Protein AF-A0A1Y4JCT3-F1 (afdb_monomer)

pLDDT: mean 71.73, std 20.77, range [25.14, 94.56]

Structure (mmCIF, N/CA/C/O backbone):
data_AF-A0A1Y4JCT3-F1
#
_entry.id   AF-A0A1Y4JCT3-F1
#
loop_
_atom_site.group_PDB
_atom_site.id
_atom_site.type_symbol
_atom_site.label_atom_id
_atom_site.label_alt_id
_atom_site.label_comp_id
_atom_site.label_asym_id
_atom_site.label_entity_id
_atom_site.label_seq_id
_atom_site.pdbx_PDB_ins_code
_atom_site.Cartn_x
_atom_site.Cartn_y
_atom_site.Cartn_z
_atom_site.occupancy
_atom_site.B_iso_or_equiv
_atom_site.auth_seq_id
_atom_site.auth_comp_id
_atom_site.auth_asym_id
_atom_site.auth_atom_id
_atom_site.pdbx_PDB_model_num
ATOM 1 N N . MET A 1 1 ? -64.456 -45.423 0.668 1.00 35.62 1 MET A N 1
ATOM 2 C CA . MET A 1 1 ? -63.827 -46.713 0.326 1.00 35.62 1 MET A CA 1
ATOM 3 C C . MET A 1 1 ? -62.334 -46.430 0.307 1.00 35.62 1 MET A C 1
ATOM 5 O O . MET A 1 1 ? -61.797 -46.105 -0.737 1.00 35.62 1 MET A O 1
ATOM 9 N N . ASP A 1 2 ? -61.750 -46.089 1.454 1.00 29.75 2 ASP A N 1
ATOM 10 C CA . ASP A 1 2 ? -61.385 -46.993 2.561 1.00 29.75 2 ASP A CA 1
ATOM 11 C C . ASP A 1 2 ? -60.555 -48.173 2.073 1.00 29.75 2 ASP A C 1
ATOM 13 O O . ASP A 1 2 ? -61.110 -49.142 1.568 1.00 29.75 2 ASP A O 1
ATOM 17 N N . GLU A 1 3 ? -59.246 -48.083 2.295 1.00 33.09 3 GLU A N 1
ATOM 18 C CA . GLU A 1 3 ? -58.477 -49.221 2.778 1.00 33.09 3 GLU 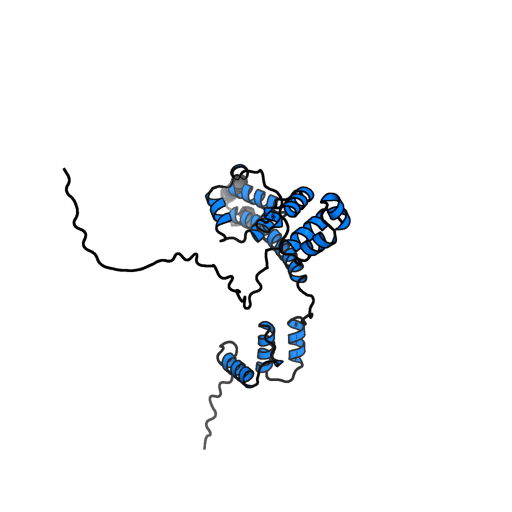A CA 1
ATOM 19 C C . GLU A 1 3 ? -57.410 -48.723 3.760 1.00 33.09 3 GLU A C 1
ATOM 21 O O . GLU A 1 3 ? -56.414 -48.077 3.436 1.00 33.09 3 GLU A O 1
ATOM 26 N N . THR A 1 4 ? -57.752 -48.970 5.012 1.00 32.25 4 THR A N 1
ATOM 27 C CA . THR A 1 4 ? -56.996 -48.879 6.247 1.00 32.25 4 THR A CA 1
ATOM 28 C C . THR A 1 4 ? -55.817 -49.855 6.295 1.00 32.25 4 THR A C 1
ATOM 30 O O . THR A 1 4 ? -55.975 -51.035 6.012 1.00 32.25 4 THR A O 1
ATOM 33 N N . ASP A 1 5 ? -54.696 -49.341 6.807 1.00 31.55 5 ASP A N 1
ATOM 34 C CA . ASP A 1 5 ? -54.013 -49.861 8.001 1.00 31.55 5 ASP A CA 1
ATOM 35 C C . ASP A 1 5 ? -53.315 -51.237 7.922 1.00 31.55 5 ASP A C 1
ATOM 37 O O . ASP A 1 5 ? -53.939 -52.291 7.952 1.00 31.55 5 ASP A O 1
ATOM 41 N N . MET A 1 6 ? -51.977 -51.216 7.965 1.00 30.06 6 MET A N 1
ATOM 42 C CA . MET A 1 6 ? -51.163 -52.278 8.571 1.00 30.06 6 MET A CA 1
ATOM 43 C C . MET A 1 6 ? -49.903 -51.656 9.184 1.00 30.06 6 MET A C 1
ATOM 45 O O . MET A 1 6 ? -48.831 -51.550 8.592 1.00 30.06 6 MET A O 1
ATOM 49 N N . CYS A 1 7 ? -50.086 -51.212 10.422 1.00 26.56 7 CYS A N 1
ATOM 50 C CA . CYS A 1 7 ? -49.058 -50.894 11.394 1.00 26.56 7 CYS A CA 1
ATOM 51 C C . CYS A 1 7 ? -48.331 -52.170 11.868 1.00 26.56 7 CYS A C 1
ATOM 53 O O . CYS A 1 7 ? -48.958 -53.085 12.403 1.00 26.56 7 CYS A O 1
ATOM 55 N N . SER A 1 8 ? -46.995 -52.201 11.803 1.00 30.86 8 SER A N 1
ATOM 56 C CA . SER A 1 8 ? -46.181 -53.140 12.590 1.00 30.86 8 SER A CA 1
ATOM 57 C C . SER A 1 8 ? -44.970 -52.448 13.226 1.00 30.86 8 SER A C 1
ATOM 59 O O . SER A 1 8 ? -43.883 -52.365 12.664 1.00 30.86 8 SER A O 1
ATOM 61 N N . LYS A 1 9 ? -45.234 -51.943 14.438 1.00 29.22 9 LYS A N 1
ATOM 62 C CA . LYS A 1 9 ? -44.371 -51.709 15.615 1.00 29.22 9 LYS A CA 1
ATOM 63 C C . LYS A 1 9 ? -42.931 -52.254 15.537 1.00 29.22 9 LYS A C 1
ATOM 65 O O . LYS A 1 9 ? -42.771 -53.451 15.331 1.00 29.22 9 LYS A O 1
ATOM 70 N N . HIS A 1 10 ? -41.947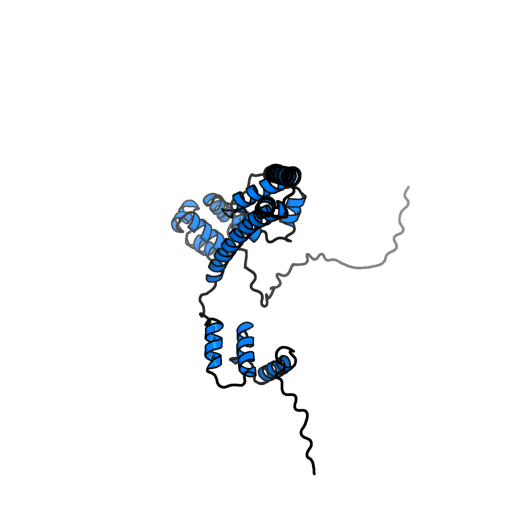 -51.456 15.984 1.00 28.31 10 HIS A N 1
ATOM 71 C CA . HIS A 1 10 ? -41.160 -51.732 17.210 1.00 28.31 10 HIS A CA 1
ATOM 72 C C . HIS A 1 10 ? -40.310 -50.527 17.702 1.00 28.31 10 HIS A C 1
ATOM 74 O O . HIS A 1 10 ? -39.318 -50.157 17.095 1.00 28.31 10 HIS A O 1
ATOM 80 N N . ARG A 1 11 ? -40.730 -49.996 18.865 1.00 26.70 11 ARG A N 1
ATOM 81 C CA . ARG A 1 11 ? -39.988 -49.491 20.052 1.00 26.70 11 ARG A CA 1
ATOM 82 C C . ARG A 1 11 ? -38.830 -48.474 19.942 1.00 26.70 11 ARG A C 1
ATOM 84 O O . ARG A 1 11 ? -37.729 -48.831 19.559 1.00 26.70 11 ARG A O 1
ATOM 91 N N . GLY A 1 12 ? -39.059 -47.335 20.620 1.00 25.14 12 GLY A N 1
ATOM 92 C CA . GLY A 1 12 ? -38.111 -46.609 21.492 1.00 25.14 12 GLY A CA 1
ATOM 93 C C . GLY A 1 12 ? -37.060 -45.777 20.757 1.00 25.14 12 GLY A C 1
ATOM 94 O O . GLY A 1 12 ? -36.221 -46.324 20.068 1.00 25.14 12 GLY A O 1
ATOM 95 N N . ILE A 1 13 ? -37.033 -44.453 20.902 1.00 28.84 13 ILE A N 1
ATOM 96 C CA . ILE A 1 13 ? -36.331 -43.768 22.001 1.00 28.84 13 ILE A CA 1
ATOM 97 C C . ILE A 1 13 ? -36.884 -42.337 22.143 1.00 28.84 13 ILE A C 1
ATOM 99 O O . ILE A 1 13 ? -37.274 -41.693 21.173 1.00 28.84 13 ILE A O 1
ATOM 103 N N . ARG A 1 14 ? -36.948 -41.876 23.394 1.00 26.70 14 ARG A N 1
ATOM 104 C CA . ARG A 1 14 ? -37.421 -40.561 23.838 1.00 26.70 14 ARG A CA 1
ATOM 105 C C . ARG A 1 14 ? -36.398 -39.460 23.522 1.00 26.70 14 ARG A C 1
ATOM 107 O O . ARG A 1 14 ? -35.209 -39.705 23.654 1.00 26.70 14 ARG A O 1
ATOM 114 N N . SER A 1 15 ? -36.921 -38.270 23.211 1.00 25.58 15 SER A N 1
ATOM 115 C CA . SER A 1 15 ? -36.460 -36.921 23.604 1.00 25.58 15 SER A CA 1
ATOM 116 C C . SER A 1 15 ? -34.954 -36.644 23.737 1.00 25.58 15 SER A C 1
ATOM 118 O O . SER A 1 15 ? -34.311 -37.216 24.611 1.00 25.58 15 SER A O 1
ATOM 120 N N . PHE A 1 16 ? -34.459 -35.634 23.020 1.00 26.70 16 PHE A N 1
ATOM 121 C CA . PHE A 1 16 ? -33.929 -34.368 23.566 1.00 26.70 16 PHE A CA 1
ATOM 122 C C . PHE A 1 16 ? -33.115 -33.672 22.470 1.00 26.70 16 PHE A C 1
ATOM 124 O O . PHE A 1 16 ? -32.139 -34.235 21.980 1.00 26.70 16 PHE A O 1
ATOM 131 N N . ASP A 1 17 ? -33.494 -32.441 22.128 1.00 38.69 17 ASP A N 1
ATOM 132 C CA . ASP A 1 17 ? -32.577 -31.475 21.525 1.00 38.69 17 ASP A CA 1
ATOM 133 C C . ASP A 1 17 ? -31.399 -31.229 22.475 1.00 38.69 17 ASP A C 1
ATOM 135 O O . ASP A 1 17 ? -31.603 -31.065 23.685 1.00 38.69 17 ASP A O 1
ATOM 139 N N . PRO A 1 18 ? -30.179 -31.098 21.934 1.00 31.64 18 PRO A N 1
ATOM 140 C CA . PRO A 1 18 ? -29.259 -30.152 22.527 1.00 31.64 18 PRO A CA 1
ATOM 141 C C . PRO A 1 18 ? -28.586 -29.298 21.455 1.00 31.64 18 PRO A C 1
ATOM 143 O O . PRO A 1 18 ? -27.725 -29.742 20.693 1.00 31.64 18 PRO A O 1
ATOM 146 N N . ILE A 1 19 ? -28.926 -28.013 21.512 1.00 28.30 19 ILE A N 1
ATOM 147 C CA . ILE A 1 19 ? -28.008 -26.902 21.274 1.00 28.30 19 ILE A CA 1
ATOM 148 C C . ILE A 1 19 ? -26.668 -27.271 21.929 1.00 28.30 19 ILE A C 1
ATOM 150 O O . ILE A 1 19 ? -26.547 -27.279 23.156 1.00 28.30 19 ILE A O 1
ATOM 154 N N . ARG A 1 20 ? -25.656 -27.620 21.127 1.00 28.09 20 ARG A N 1
ATOM 155 C CA . ARG A 1 20 ? -24.287 -27.733 21.632 1.00 28.09 20 ARG A CA 1
ATOM 156 C C . ARG A 1 20 ? -23.774 -26.325 21.893 1.00 28.09 20 ARG A C 1
ATOM 158 O O . ARG A 1 20 ? -23.431 -25.589 20.974 1.00 28.09 20 ARG A O 1
ATOM 165 N N . GLN A 1 21 ? -23.755 -25.994 23.178 1.00 26.67 21 GLN A N 1
ATOM 166 C CA . GLN A 1 21 ? -22.930 -24.962 23.782 1.00 26.67 21 GLN A CA 1
ATOM 167 C C . GLN A 1 21 ? -21.521 -25.024 23.175 1.00 26.67 21 GLN A C 1
ATOM 169 O O . GLN A 1 21 ? -20.829 -26.034 23.302 1.00 26.67 21 GLN A O 1
ATOM 174 N N . VAL A 1 22 ? -21.106 -23.961 22.488 1.00 28.28 22 VAL A N 1
ATOM 175 C CA . VAL A 1 22 ? -19.701 -23.763 22.136 1.00 28.28 22 VAL A CA 1
ATOM 176 C C . VAL A 1 22 ? -19.031 -23.227 23.397 1.00 28.28 22 VAL A C 1
ATOM 178 O O . VAL A 1 22 ? -19.170 -22.059 23.751 1.00 28.28 22 VAL A O 1
ATOM 181 N N . GLU A 1 23 ? -18.380 -24.126 24.129 1.00 26.58 23 GLU A N 1
ATOM 182 C CA . GLU A 1 23 ? -17.480 -23.797 25.230 1.00 26.58 23 GLU A CA 1
ATOM 183 C C . GLU A 1 23 ? -16.379 -22.853 24.725 1.00 26.58 23 GLU A C 1
ATOM 185 O O . GLU A 1 23 ? -15.624 -23.191 23.810 1.00 26.58 23 GLU A O 1
ATOM 190 N N . TYR A 1 24 ? -16.253 -21.679 25.349 1.00 29.80 24 TYR A N 1
ATOM 191 C CA . TYR A 1 24 ? -15.082 -20.811 25.216 1.00 29.80 24 TYR A CA 1
ATOM 192 C C . TYR A 1 24 ? -13.869 -21.497 25.865 1.00 29.80 24 TYR A C 1
ATOM 194 O O . TYR A 1 24 ? -13.510 -21.256 27.019 1.00 29.80 24 TYR A O 1
ATOM 202 N N . GLY A 1 25 ? -13.245 -22.400 25.111 1.00 26.45 25 GLY A N 1
ATOM 203 C CA . GLY A 1 25 ? -11.990 -23.045 25.461 1.00 26.45 25 GLY A CA 1
ATOM 204 C C . GLY A 1 25 ? -10.825 -22.067 25.334 1.00 26.45 25 GLY A C 1
ATOM 205 O O . GLY A 1 25 ? -10.498 -21.607 24.244 1.00 26.45 25 GLY A O 1
ATOM 206 N N . LYS A 1 26 ? -10.180 -21.768 26.466 1.00 29.92 26 LYS A N 1
ATOM 207 C CA . LYS A 1 26 ? -8.909 -21.035 26.557 1.00 29.92 26 LYS A CA 1
ATOM 208 C C . LYS A 1 26 ? -7.869 -21.636 25.605 1.00 29.92 26 LYS A C 1
ATOM 210 O O . LYS A 1 26 ? -7.326 -22.705 25.883 1.00 29.92 26 LYS A O 1
ATOM 215 N N . ILE A 1 27 ? -7.529 -20.917 24.539 1.00 31.86 27 ILE A N 1
ATOM 216 C CA . ILE A 1 27 ? -6.358 -21.228 23.717 1.00 31.86 27 ILE A CA 1
ATOM 217 C C . ILE A 1 27 ? -5.132 -20.731 24.489 1.00 31.86 27 ILE A C 1
ATOM 219 O O . ILE A 1 27 ? -4.908 -19.530 24.629 1.00 31.86 27 ILE A O 1
ATOM 223 N N . LYS A 1 28 ? -4.353 -21.657 25.055 1.00 29.94 28 LYS A N 1
ATOM 224 C CA . LYS A 1 28 ? -3.017 -21.348 25.576 1.00 29.94 28 LYS A CA 1
ATOM 225 C C . LYS A 1 28 ? -2.081 -21.187 24.378 1.00 29.94 28 LYS A C 1
ATOM 227 O O . LYS A 1 28 ? -1.648 -22.186 23.812 1.00 29.94 28 LYS A O 1
ATOM 232 N N . ASN A 1 29 ? -1.786 -19.946 23.999 1.00 32.00 29 ASN A N 1
ATOM 233 C CA . ASN A 1 29 ? -0.733 -19.651 23.031 1.00 32.00 29 ASN A CA 1
ATOM 234 C C . ASN A 1 29 ? 0.633 -19.855 23.695 1.00 32.00 29 ASN A C 1
ATOM 236 O O . ASN A 1 29 ? 1.045 -19.079 24.554 1.00 32.00 29 ASN A O 1
ATOM 240 N N . ASN A 1 30 ? 1.322 -20.920 23.293 1.00 30.27 30 ASN A N 1
ATOM 241 C CA . ASN A 1 30 ? 2.741 -21.111 23.554 1.00 30.27 30 ASN A CA 1
ATOM 242 C C . ASN A 1 30 ? 3.540 -20.478 22.406 1.00 30.27 30 ASN A C 1
ATOM 244 O O . ASN A 1 30 ? 3.452 -20.947 21.277 1.00 30.27 30 ASN A O 1
ATOM 248 N N . GLY A 1 31 ? 4.353 -19.471 22.733 1.00 35.38 31 GLY A N 1
ATOM 249 C CA . GLY A 1 31 ? 5.652 -19.225 22.094 1.00 35.38 31 GLY A CA 1
ATOM 250 C C . GLY A 1 31 ? 5.659 -18.979 20.586 1.00 35.38 31 GLY A C 1
ATOM 251 O O . GLY A 1 31 ? 6.267 -19.739 19.840 1.00 35.38 31 GLY A O 1
ATOM 252 N N . GLY A 1 32 ? 5.044 -17.881 20.169 1.00 28.50 32 GLY A N 1
ATOM 253 C CA . GLY A 1 32 ? 5.245 -17.230 18.880 1.00 28.50 32 GLY A CA 1
ATOM 254 C C . GLY A 1 32 ? 4.562 -15.879 18.991 1.00 28.50 32 GLY A C 1
ATOM 255 O O . GLY A 1 32 ? 3.351 -15.844 19.199 1.00 28.50 32 GLY A O 1
ATOM 256 N N . GLU A 1 33 ? 5.327 -14.790 18.994 1.00 37.66 33 GLU A N 1
ATOM 257 C CA . GLU A 1 33 ? 4.809 -13.430 19.172 1.00 37.66 33 GLU A CA 1
ATOM 258 C C . GLU A 1 33 ? 3.942 -13.059 17.967 1.00 37.66 33 GLU A C 1
ATOM 260 O O . GLU A 1 33 ? 4.387 -12.488 16.974 1.00 37.66 33 GLU A O 1
ATOM 265 N N . ALA A 1 34 ? 2.676 -13.465 18.041 1.00 32.75 34 ALA A N 1
ATOM 266 C CA . ALA A 1 34 ? 1.625 -12.988 17.176 1.00 32.75 34 ALA A CA 1
ATOM 267 C C . ALA A 1 34 ? 1.529 -11.480 17.394 1.00 32.75 34 ALA A C 1
ATOM 269 O O . ALA A 1 34 ? 1.234 -11.030 18.502 1.00 32.75 34 ALA A O 1
ATOM 270 N N . MET A 1 35 ? 1.790 -10.713 16.338 1.00 41.84 35 MET A N 1
ATOM 271 C CA . MET A 1 35 ? 1.413 -9.309 16.243 1.00 41.84 35 MET A CA 1
ATOM 272 C C . MET A 1 35 ? -0.083 -9.231 16.583 1.00 41.84 35 MET A C 1
ATOM 274 O O . MET A 1 35 ? -0.930 -9.602 15.767 1.00 41.84 35 MET A O 1
ATOM 278 N N . GLN A 1 36 ? -0.410 -8.871 17.827 1.00 43.25 36 GLN A N 1
ATOM 279 C CA . GLN A 1 36 ? -1.789 -8.758 18.294 1.00 43.25 36 GLN A CA 1
ATOM 280 C C . GLN A 1 36 ? -2.417 -7.607 17.510 1.00 43.25 36 GLN A C 1
ATOM 282 O O . GLN A 1 36 ? -2.146 -6.438 17.752 1.00 43.25 36 GLN A O 1
ATOM 287 N N . THR A 1 37 ? -3.178 -7.956 16.480 1.00 52.22 37 THR A N 1
ATOM 288 C CA . THR A 1 37 ? -3.628 -7.047 15.417 1.00 52.22 37 THR A CA 1
ATOM 289 C C . THR A 1 37 ? -5.006 -6.458 15.689 1.00 52.22 37 THR A C 1
ATOM 291 O O . THR A 1 37 ? -5.594 -5.853 14.800 1.00 52.22 37 THR A O 1
ATOM 294 N N . LYS A 1 38 ? -5.541 -6.619 16.903 1.00 62.03 38 LYS A N 1
ATOM 295 C CA . LYS A 1 38 ? -6.905 -6.208 17.219 1.00 62.03 38 LYS A CA 1
ATOM 296 C C . LYS A 1 38 ? -6.946 -5.404 18.512 1.00 62.03 38 LYS A C 1
ATOM 298 O O . LYS A 1 38 ? -6.936 -5.986 19.592 1.00 62.03 38 LYS A O 1
ATOM 303 N N . LEU A 1 39 ? -6.998 -4.078 18.367 1.00 73.00 39 LEU A N 1
ATOM 304 C CA . LEU A 1 39 ? -7.231 -3.151 19.477 1.00 73.00 39 LEU A CA 1
ATOM 305 C C . LEU A 1 39 ? -8.548 -3.495 20.177 1.00 73.00 39 LEU A C 1
ATOM 307 O O . LEU A 1 39 ? -9.551 -3.777 19.502 1.00 73.00 39 LEU A O 1
ATOM 311 N N . THR A 1 40 ? -8.553 -3.441 21.507 1.00 83.50 40 THR A N 1
ATOM 312 C CA . THR A 1 40 ? -9.773 -3.597 22.302 1.00 83.50 40 THR A CA 1
ATOM 313 C C . THR A 1 40 ? -10.729 -2.425 22.068 1.00 83.50 40 THR A C 1
ATOM 315 O O . THR A 1 40 ? -10.365 -1.368 21.543 1.00 83.50 40 THR A O 1
ATOM 318 N N . THR A 1 41 ? -11.992 -2.595 22.458 1.00 84.12 41 THR A N 1
ATOM 319 C CA . THR A 1 41 ? -12.982 -1.514 22.392 1.00 84.12 41 THR A CA 1
ATOM 320 C C . THR A 1 41 ? -12.545 -0.301 23.222 1.00 84.12 41 THR A C 1
ATOM 322 O O . THR A 1 41 ? -12.697 0.829 22.756 1.00 84.12 41 THR A O 1
ATOM 325 N N . GLY A 1 42 ? -11.958 -0.507 24.407 1.00 86.31 42 GLY A N 1
ATOM 326 C CA . GLY A 1 42 ? -11.423 0.574 25.235 1.00 86.31 42 GLY A CA 1
ATOM 327 C C . GLY A 1 42 ? -10.243 1.314 24.602 1.00 86.31 42 GLY A C 1
ATOM 328 O O . GLY A 1 42 ? -10.220 2.550 24.603 1.00 86.31 42 GLY A O 1
ATOM 329 N N . GLU A 1 43 ? -9.312 0.585 23.984 1.00 86.44 43 GLU A N 1
ATOM 330 C CA . GLU A 1 43 ? -8.179 1.169 23.255 1.00 86.44 43 GLU A CA 1
ATOM 331 C C . GLU A 1 43 ? -8.662 2.037 22.084 1.00 86.44 43 GLU A C 1
ATOM 333 O O . GLU A 1 43 ? -8.278 3.202 21.976 1.00 86.44 43 GLU A O 1
ATOM 338 N N . ARG A 1 44 ? -9.615 1.542 21.283 1.00 87.00 44 ARG A N 1
ATOM 339 C CA . ARG A 1 44 ? -10.206 2.309 20.170 1.00 87.00 44 ARG A CA 1
ATOM 340 C C . ARG A 1 44 ? -10.904 3.583 20.626 1.00 87.00 44 ARG A C 1
ATOM 342 O O . ARG A 1 44 ? -10.791 4.612 19.964 1.00 87.00 44 ARG A O 1
ATOM 349 N N . LEU A 1 45 ? -11.639 3.529 21.737 1.00 88.88 45 LEU A N 1
ATOM 350 C CA . LEU A 1 45 ? -12.293 4.712 22.306 1.00 88.88 45 LEU A CA 1
ATOM 351 C C . LEU A 1 45 ? -11.266 5.746 22.779 1.00 88.88 45 LEU A C 1
ATOM 353 O O . LEU A 1 45 ? -11.456 6.943 22.562 1.00 88.88 45 LEU A O 1
ATOM 357 N N . THR A 1 46 ? -10.169 5.279 23.373 1.00 89.62 46 THR A N 1
ATOM 358 C CA . THR A 1 46 ? -9.062 6.136 23.807 1.00 89.62 46 THR A CA 1
ATOM 359 C C . THR A 1 46 ? -8.402 6.827 22.617 1.00 89.62 46 THR A C 1
ATOM 361 O O . THR A 1 46 ? -8.166 8.038 22.664 1.00 89.62 46 THR A O 1
ATOM 364 N N . ASP A 1 47 ? -8.146 6.085 21.542 1.00 88.81 47 ASP A N 1
ATOM 365 C CA . ASP A 1 47 ? -7.530 6.609 20.324 1.00 88.81 47 ASP A CA 1
ATOM 366 C C . ASP A 1 47 ? -8.430 7.626 19.625 1.00 88.81 47 ASP A C 1
ATOM 368 O O . ASP A 1 47 ? -7.973 8.725 19.317 1.00 88.81 47 ASP A O 1
ATOM 372 N N . LEU A 1 48 ? -9.724 7.325 19.465 1.00 89.44 48 LEU A N 1
ATOM 373 C CA . LEU A 1 48 ? -10.694 8.262 18.889 1.00 89.44 48 LEU A CA 1
ATOM 374 C C . LEU A 1 48 ? -10.790 9.551 19.709 1.00 89.44 48 LEU A C 1
ATOM 376 O O . LEU A 1 48 ? -10.795 10.651 19.158 1.00 89.44 48 LEU A O 1
ATOM 380 N N . ARG A 1 49 ? -10.809 9.451 21.042 1.00 93.25 49 ARG A N 1
ATOM 381 C CA . ARG A 1 49 ? -10.838 10.642 21.894 1.00 93.25 49 ARG A CA 1
ATOM 382 C C . ARG A 1 49 ? -9.589 11.510 21.702 1.00 93.25 49 ARG A C 1
ATOM 384 O O . ARG A 1 49 ? -9.701 12.738 21.671 1.00 93.25 49 ARG A O 1
ATOM 391 N N . ARG A 1 50 ? -8.411 10.890 21.585 1.00 90.56 50 ARG A N 1
ATOM 392 C CA . ARG A 1 50 ? -7.132 11.586 21.360 1.00 90.56 50 ARG A CA 1
ATOM 393 C C . ARG A 1 50 ? -7.052 12.204 19.967 1.00 90.56 50 ARG A C 1
ATOM 395 O O . ARG A 1 50 ? -6.656 13.357 19.860 1.00 90.56 50 ARG A O 1
ATOM 402 N N . GLU A 1 51 ? -7.483 11.486 18.936 1.00 88.94 51 GLU A N 1
ATOM 403 C CA . GLU A 1 51 ? -7.561 11.971 17.551 1.00 88.94 51 GLU A CA 1
ATOM 404 C C . GLU A 1 51 ? -8.439 13.226 17.439 1.00 88.94 51 GLU A C 1
ATOM 406 O O . GLU A 1 51 ? -8.082 14.187 16.761 1.00 88.94 51 GLU A O 1
ATOM 411 N N . HIS A 1 52 ? -9.548 13.260 18.182 1.00 87.31 52 HIS A N 1
ATOM 412 C CA . HIS A 1 52 ? -10.444 14.415 18.252 1.00 87.31 52 HIS A CA 1
ATOM 413 C C . HIS A 1 52 ? -10.011 15.493 19.268 1.00 87.31 52 HIS A C 1
ATOM 415 O O . HIS A 1 52 ? -10.696 16.506 19.401 1.00 87.31 52 HIS A O 1
ATOM 421 N N . ASN A 1 53 ? -8.884 15.316 19.970 1.00 90.81 53 ASN A N 1
ATOM 422 C CA . ASN A 1 53 ? -8.369 16.228 21.002 1.00 90.81 53 ASN A CA 1
ATOM 423 C C . ASN A 1 53 ? -9.375 16.552 22.127 1.00 90.81 53 ASN A C 1
ATOM 425 O O . ASN A 1 53 ? -9.409 17.674 22.635 1.00 90.81 53 ASN A O 1
ATOM 429 N N . LEU A 1 54 ? -10.194 15.575 22.532 1.00 91.81 54 LEU A N 1
ATOM 430 C CA . LEU A 1 54 ? -11.228 15.768 23.552 1.00 91.81 54 LEU A CA 1
ATOM 431 C C . LEU A 1 54 ? -10.792 15.263 24.937 1.00 91.81 54 LEU A C 1
ATOM 433 O O . LEU A 1 54 ? -10.130 14.229 25.092 1.00 91.81 54 LEU A O 1
ATOM 437 N N . THR A 1 55 ? -11.221 15.960 25.988 1.00 92.88 55 THR A N 1
ATOM 438 C CA . THR A 1 55 ? -11.141 15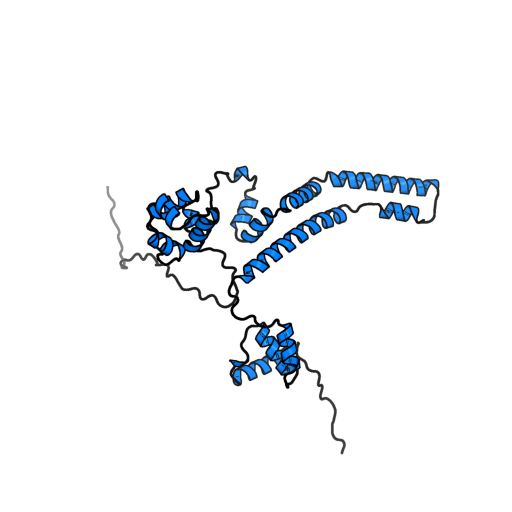.445 27.362 1.00 92.88 55 THR A CA 1
ATOM 439 C C . THR A 1 55 ? -12.336 14.546 27.673 1.00 92.88 55 THR A C 1
ATOM 441 O O . THR A 1 55 ? -13.396 14.644 27.053 1.00 92.88 55 THR A O 1
ATOM 444 N N . LEU A 1 56 ? -12.206 13.678 28.682 1.00 90.50 56 LEU A N 1
ATOM 445 C CA . LEU A 1 56 ? -13.340 12.879 29.161 1.00 90.50 56 LEU A CA 1
ATOM 446 C C . LEU A 1 56 ? -14.506 13.753 29.658 1.00 90.50 56 LEU A C 1
ATOM 448 O O . LEU A 1 56 ? -15.647 13.302 29.617 1.00 90.50 56 LEU A O 1
ATOM 452 N N . GLU A 1 57 ? -14.246 14.983 30.122 1.00 92.06 57 GLU A N 1
ATOM 453 C CA . GLU A 1 57 ? -15.313 15.927 30.484 1.00 92.06 57 GLU A CA 1
ATOM 454 C C . GLU A 1 57 ? -16.073 16.413 29.252 1.00 92.06 57 GLU A C 1
ATOM 456 O O . GLU A 1 57 ? -17.298 16.382 29.250 1.00 92.06 57 GLU A O 1
ATOM 461 N N . GLN A 1 58 ? -15.363 16.780 28.185 1.00 90.88 58 GLN A N 1
ATOM 462 C CA . GLN A 1 58 ? -15.983 17.246 26.944 1.00 90.88 58 GLN A CA 1
ATOM 463 C C . GLN A 1 58 ? -16.787 16.136 26.259 1.00 90.88 58 GLN A C 1
ATOM 465 O O . GLN A 1 58 ? -17.899 16.371 25.794 1.00 90.88 58 GLN A O 1
ATOM 470 N N . VAL A 1 59 ? -16.267 14.903 26.247 1.00 92.19 59 VAL A N 1
ATOM 471 C CA . VAL A 1 59 ? -17.020 13.740 25.748 1.00 92.19 59 VAL A CA 1
ATOM 472 C C . VAL A 1 59 ? -18.255 13.492 26.616 1.00 92.19 59 VAL A C 1
ATOM 474 O O . VAL A 1 59 ? -19.327 13.186 26.094 1.00 92.19 59 VAL A O 1
ATOM 477 N N . SER A 1 60 ? -18.135 13.651 27.938 1.00 92.62 60 SER A N 1
ATOM 478 C CA . SER A 1 60 ? -19.255 13.503 28.871 1.00 92.62 60 SER A CA 1
ATOM 479 C C . SER A 1 60 ? -20.354 14.534 28.613 1.00 92.62 60 SER A C 1
ATOM 481 O O . SER A 1 60 ? -21.525 14.165 28.566 1.00 92.62 60 SER A O 1
ATOM 483 N N . GLU A 1 61 ? -19.985 15.789 28.367 1.00 92.06 61 GLU A N 1
ATOM 484 C CA . GLU A 1 61 ? -20.915 16.874 28.047 1.00 92.06 61 GLU A CA 1
ATOM 485 C C . GLU A 1 61 ? -21.636 16.643 26.711 1.00 92.06 61 GLU A C 1
ATOM 487 O O . GLU A 1 61 ? -22.853 16.788 26.631 1.00 92.06 61 GLU A O 1
ATOM 492 N N . GLN A 1 62 ? -20.914 16.196 25.680 1.00 90.00 62 GLN A N 1
ATOM 493 C CA . GLN A 1 62 ? -21.480 15.993 24.341 1.00 90.00 62 GLN A CA 1
ATOM 494 C C . GLN A 1 62 ? -22.335 14.723 24.223 1.00 90.00 62 GLN A C 1
ATOM 496 O O . GLN A 1 62 ? -23.317 14.697 23.485 1.00 90.00 62 GLN A O 1
ATOM 501 N N . THR A 1 63 ? -21.994 13.658 24.953 1.00 89.88 63 THR A N 1
ATOM 502 C CA . THR A 1 63 ? -22.730 12.378 24.902 1.00 89.88 63 THR A CA 1
ATOM 503 C C . THR A 1 63 ? -23.766 12.238 26.025 1.00 89.88 63 THR A C 1
ATOM 505 O O . THR A 1 63 ? -24.676 11.402 25.963 1.00 89.88 63 THR A O 1
ATOM 508 N N . GLY A 1 64 ? -23.644 13.025 27.093 1.00 89.50 64 GLY A N 1
ATOM 509 C CA . GLY A 1 64 ? -24.397 12.834 28.333 1.00 89.50 64 GLY A CA 1
ATOM 510 C C . GLY A 1 64 ? -24.029 11.544 29.082 1.00 89.50 64 GLY A C 1
ATOM 511 O O . GLY A 1 64 ? -24.780 11.108 29.953 1.00 89.50 64 GLY A O 1
ATOM 512 N N . ILE A 1 65 ? -22.915 10.888 28.734 1.00 90.81 65 ILE A N 1
ATOM 513 C CA . ILE A 1 65 ? -22.394 9.718 29.453 1.00 90.81 65 ILE A CA 1
ATOM 514 C C . ILE A 1 65 ? -21.508 10.220 30.588 1.00 90.81 65 ILE A C 1
ATOM 516 O O . ILE A 1 65 ? -20.631 11.045 30.369 1.00 90.81 65 ILE A O 1
ATOM 520 N N . VAL A 1 66 ? -21.687 9.715 31.807 1.00 91.12 66 VAL A N 1
ATOM 521 C CA . VAL A 1 66 ? -20.905 10.172 32.968 1.00 91.12 66 VAL A CA 1
ATOM 522 C C . VAL A 1 66 ? -19.410 9.883 32.771 1.00 91.12 66 VAL A C 1
ATOM 524 O O . VAL A 1 66 ? -19.041 8.770 32.396 1.00 91.12 66 VAL A O 1
ATOM 527 N N . LYS A 1 67 ? -18.539 10.845 33.110 1.00 91.75 67 LYS A N 1
ATOM 528 C CA . LYS A 1 67 ? -17.065 10.737 33.029 1.00 91.75 67 LYS A CA 1
ATOM 529 C C . LYS A 1 67 ? -16.503 9.413 33.569 1.00 91.75 67 LYS A C 1
ATOM 531 O O . LYS A 1 67 ? -15.655 8.794 32.933 1.00 91.75 67 LYS A O 1
ATOM 536 N N . SER A 1 68 ? -16.979 8.957 34.730 1.00 88.38 68 SER A N 1
ATOM 537 C CA . SER A 1 68 ? -16.545 7.688 35.340 1.00 88.38 68 SER A CA 1
ATOM 538 C C . SER A 1 68 ? -16.909 6.468 34.491 1.00 88.38 68 SER A C 1
ATOM 540 O O . SER A 1 68 ? -16.159 5.498 34.441 1.00 88.38 68 SER A O 1
ATOM 542 N N . THR A 1 69 ? -18.040 6.526 33.789 1.00 87.94 69 THR A N 1
ATOM 543 C CA . THR A 1 69 ? -18.497 5.466 32.886 1.00 87.94 69 THR A CA 1
ATOM 544 C C . THR A 1 69 ? -17.656 5.442 31.612 1.00 87.94 69 THR A C 1
ATOM 546 O O . THR A 1 69 ? -17.206 4.370 31.226 1.00 87.94 69 THR A O 1
ATOM 549 N N . LEU A 1 70 ? -17.351 6.607 31.029 1.00 88.44 70 LEU A N 1
ATOM 550 C CA . LEU A 1 70 ? -16.428 6.720 29.890 1.00 88.44 70 LEU A CA 1
ATOM 551 C C . LEU A 1 70 ? -15.031 6.193 30.235 1.00 88.44 70 LEU A C 1
ATOM 553 O O . LEU A 1 70 ? -14.466 5.407 29.485 1.00 88.44 70 LEU A O 1
ATOM 557 N N . SER A 1 71 ? -14.509 6.551 31.411 1.00 88.62 71 SER A N 1
ATOM 558 C CA . SER A 1 71 ? -13.226 6.031 31.890 1.00 88.62 71 SER A CA 1
ATOM 559 C C . SER A 1 71 ? -13.250 4.507 32.052 1.00 88.62 71 SER A C 1
ATOM 561 O O . SER A 1 71 ? -12.281 3.841 31.703 1.00 88.62 71 SER A O 1
ATOM 563 N N . ASN A 1 72 ? -14.352 3.925 32.531 1.00 87.56 72 ASN A N 1
ATOM 564 C CA . ASN A 1 72 ? -14.481 2.470 32.625 1.00 87.56 72 ASN A CA 1
ATOM 565 C C . ASN A 1 72 ? -14.548 1.784 31.255 1.00 87.56 72 ASN A C 1
ATOM 567 O O . ASN A 1 72 ? -14.052 0.665 31.142 1.00 87.56 72 ASN A O 1
ATOM 571 N N . TYR A 1 73 ? -15.135 2.437 30.247 1.00 88.88 73 TYR A N 1
ATOM 572 C CA . TYR A 1 73 ? -15.138 1.942 28.870 1.00 88.88 73 TYR A CA 1
ATOM 573 C C . TYR A 1 73 ? -13.736 1.980 28.255 1.00 88.88 73 TYR A C 1
ATOM 575 O O . TYR A 1 73 ? -13.291 0.962 27.747 1.00 88.88 73 TYR A O 1
ATOM 583 N N . GLU A 1 74 ? -13.007 3.095 28.379 1.00 88.81 74 GLU A N 1
ATOM 584 C CA . GLU A 1 74 ? -11.633 3.232 27.854 1.00 88.81 74 GLU A CA 1
ATOM 585 C C . GLU A 1 74 ? -10.634 2.249 28.487 1.00 88.81 74 GLU A C 1
ATOM 587 O O . GLU A 1 74 ? -9.653 1.878 27.857 1.00 88.81 74 GLU A O 1
ATOM 592 N N . ASN A 1 75 ? -10.875 1.812 29.727 1.00 85.56 75 ASN A N 1
ATOM 593 C CA . ASN A 1 75 ? -9.992 0.889 30.448 1.00 85.56 75 ASN A CA 1
ATOM 594 C C . ASN A 1 75 ? -10.470 -0.578 30.424 1.00 85.56 75 ASN A C 1
ATOM 596 O O . ASN A 1 75 ? -9.999 -1.366 31.245 1.00 85.56 75 ASN A O 1
ATOM 600 N N . ASP A 1 76 ? -11.463 -0.924 29.596 1.00 78.69 76 ASP A N 1
ATOM 601 C CA . ASP A 1 76 ? -12.077 -2.264 29.513 1.00 78.69 76 ASP A CA 1
ATOM 602 C C . ASP A 1 76 ? -12.561 -2.834 30.870 1.00 78.69 76 ASP A C 1
ATOM 604 O O . ASP A 1 76 ? -12.744 -4.039 31.049 1.00 78.69 76 ASP A O 1
ATOM 608 N N . LYS A 1 77 ? -12.817 -1.966 31.861 1.00 72.88 77 LYS A N 1
ATOM 609 C CA . LYS A 1 77 ? -13.268 -2.361 33.211 1.00 72.88 77 LYS A CA 1
ATOM 610 C C . LYS A 1 77 ? -14.750 -2.719 33.253 1.00 72.88 77 LYS A C 1
ATOM 612 O O . LYS A 1 77 ? -15.214 -3.315 34.225 1.00 72.88 77 LYS A O 1
ATOM 617 N N . LYS A 1 78 ? -15.503 -2.324 32.224 1.00 68.50 78 LYS A N 1
ATOM 618 C CA . LYS A 1 78 ? -16.920 -2.640 32.050 1.00 68.50 78 LYS A CA 1
ATOM 619 C C . LYS A 1 78 ? -17.148 -3.118 30.609 1.00 68.50 78 LYS A C 1
ATOM 621 O O . LYS A 1 78 ? -17.329 -2.267 29.741 1.00 68.50 78 LYS A O 1
ATOM 626 N N . PRO A 1 79 ? -17.134 -4.440 30.357 1.00 61.69 79 PRO A N 1
ATOM 627 C CA . PRO A 1 79 ? -17.218 -4.980 28.998 1.00 61.69 79 PRO A CA 1
ATOM 628 C C . PRO A 1 79 ? -18.576 -4.700 28.337 1.00 61.69 79 PRO A C 1
ATOM 630 O O . PRO A 1 79 ? -18.659 -4.583 27.119 1.00 61.69 79 PRO A O 1
ATOM 633 N N . ASP A 1 80 ? -19.630 -4.513 29.138 1.00 70.94 80 ASP A N 1
ATOM 634 C CA . ASP A 1 80 ? -20.976 -4.244 28.637 1.00 70.94 80 ASP A CA 1
ATOM 635 C C . ASP A 1 80 ? -21.207 -2.737 28.447 1.00 70.94 80 ASP A C 1
ATOM 637 O O . ASP A 1 80 ? -21.637 -2.008 29.358 1.00 70.94 80 ASP A O 1
ATOM 641 N N . ILE A 1 81 ? -20.914 -2.257 27.239 1.00 82.31 81 ILE A N 1
ATOM 642 C CA . ILE A 1 81 ? -21.310 -0.922 26.786 1.00 82.31 81 ILE A CA 1
ATOM 643 C C . ILE A 1 81 ? -22.783 -0.969 26.370 1.00 82.31 81 ILE A C 1
ATOM 645 O O . ILE A 1 81 ? -23.199 -1.812 25.580 1.00 82.31 81 ILE A O 1
ATOM 649 N N . ASN A 1 82 ? -23.592 -0.053 26.904 1.00 85.75 82 ASN A N 1
ATOM 650 C CA . ASN A 1 82 ? -24.998 0.056 26.517 1.00 85.75 82 ASN A CA 1
ATOM 651 C C . ASN A 1 82 ? -25.104 0.466 25.036 1.00 85.75 82 ASN A C 1
ATOM 653 O O . ASN A 1 82 ? -24.384 1.366 24.604 1.00 85.75 82 ASN A O 1
ATOM 657 N N . LEU A 1 83 ? -26.045 -0.116 24.287 1.00 85.88 8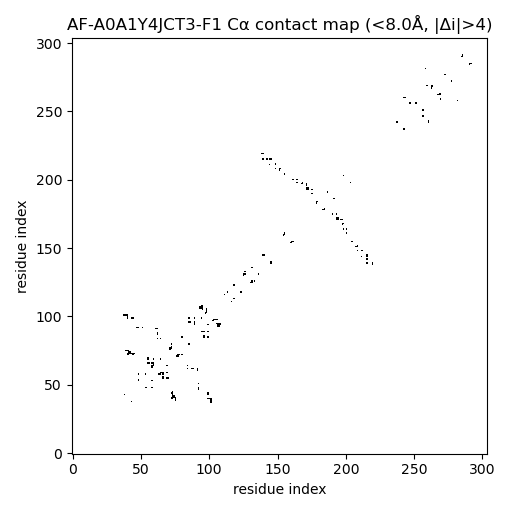3 LEU A N 1
ATOM 658 C CA . LEU A 1 83 ? -26.301 0.213 22.881 1.00 85.88 83 LEU A CA 1
ATOM 659 C C . LEU A 1 83 ? -26.508 1.722 22.668 1.00 85.88 83 LEU A C 1
ATOM 661 O O . LEU A 1 83 ? -25.882 2.316 21.798 1.00 85.88 83 LEU A O 1
ATOM 665 N N . GLY A 1 84 ? -27.280 2.376 23.541 1.00 87.12 84 GLY A N 1
ATOM 666 C CA . GLY A 1 84 ? -27.484 3.827 23.457 1.00 87.12 84 GLY A CA 1
ATOM 667 C C . GLY A 1 84 ? -26.224 4.655 23.753 1.00 87.12 84 GLY A C 1
ATOM 668 O O . GLY A 1 84 ? -26.127 5.801 23.327 1.00 87.12 84 GLY A O 1
ATOM 669 N N . ALA A 1 85 ? -25.244 4.104 24.477 1.00 88.75 85 ALA A N 1
ATOM 670 C CA . ALA A 1 85 ? -23.942 4.747 24.658 1.00 88.75 85 ALA A CA 1
ATOM 671 C C . ALA A 1 85 ? -23.059 4.561 23.412 1.00 88.75 85 ALA A C 1
ATOM 673 O O . ALA A 1 85 ? -22.417 5.518 22.986 1.00 88.75 85 ALA A O 1
ATOM 674 N N . LEU A 1 86 ? -23.082 3.369 22.803 1.00 89.25 86 LEU A N 1
ATOM 675 C CA . LEU A 1 86 ? -22.408 3.079 21.532 1.00 89.25 86 LEU A CA 1
ATOM 676 C C . LEU A 1 86 ? -22.893 3.998 20.410 1.00 89.25 86 LEU A C 1
ATOM 678 O O . LEU A 1 86 ? -22.064 4.594 19.737 1.00 89.25 86 LEU A O 1
ATOM 682 N N . GLU A 1 87 ? -24.206 4.171 20.248 1.00 90.12 87 GLU A N 1
ATOM 683 C CA . GLU A 1 87 ? -24.778 5.059 19.225 1.00 90.12 87 GLU A CA 1
ATOM 684 C C . GLU A 1 87 ? -24.307 6.508 19.385 1.00 90.12 87 GLU A C 1
ATOM 686 O O . GLU A 1 87 ? -23.921 7.156 18.414 1.00 90.12 87 GLU A O 1
ATOM 691 N N . LYS A 1 88 ? -24.281 7.016 20.620 1.00 91.62 88 LYS A N 1
ATOM 692 C CA . LYS A 1 88 ? -23.832 8.384 20.910 1.00 91.62 88 LYS A CA 1
ATOM 693 C C . LYS A 1 88 ? -22.339 8.575 20.674 1.00 91.62 88 LYS A C 1
ATOM 695 O O . LYS A 1 88 ? -21.939 9.612 20.156 1.00 91.62 88 LYS A O 1
ATOM 700 N N . LEU A 1 89 ? -21.520 7.594 21.055 1.00 91.19 89 LEU A N 1
ATOM 701 C CA . LEU A 1 89 ? -20.075 7.622 20.817 1.00 91.19 89 LEU A CA 1
ATOM 702 C C . LEU A 1 89 ? -19.764 7.500 19.320 1.00 91.19 89 LEU A C 1
ATOM 704 O O . LEU A 1 89 ? -18.940 8.250 18.808 1.00 91.19 89 LEU A O 1
ATOM 708 N N . ALA A 1 90 ? -20.470 6.622 18.606 1.00 89.69 90 ALA A N 1
ATOM 709 C CA . ALA A 1 90 ? -20.373 6.475 17.156 1.00 89.69 90 ALA A CA 1
ATOM 710 C C . ALA A 1 90 ? -20.739 7.782 16.437 1.00 89.69 90 ALA A C 1
ATOM 712 O O . ALA A 1 90 ? -19.989 8.247 15.580 1.00 89.69 90 ALA A O 1
ATOM 713 N N . ALA A 1 91 ? -21.840 8.424 16.844 1.00 88.62 91 ALA A N 1
ATOM 714 C CA . ALA A 1 91 ? -22.263 9.713 16.306 1.00 88.62 91 ALA A CA 1
ATOM 715 C C . ALA A 1 91 ? -21.261 10.838 16.607 1.00 88.62 91 ALA A C 1
ATOM 717 O O . ALA A 1 91 ? -20.966 11.634 15.718 1.00 88.62 91 ALA A O 1
ATOM 718 N N . LEU A 1 92 ? -20.712 10.889 17.827 1.00 90.75 92 LEU A N 1
ATOM 719 C CA . LEU A 1 92 ? -19.713 11.884 18.224 1.00 90.75 92 LEU A CA 1
ATOM 720 C C . LEU A 1 92 ? -18.437 11.784 17.377 1.00 90.75 92 LEU A C 1
ATOM 722 O O . LEU A 1 92 ? -17.940 12.795 16.885 1.00 90.75 92 LEU A O 1
ATOM 726 N N . TYR A 1 93 ? -17.905 10.573 17.215 1.00 89.25 93 TYR A N 1
ATOM 727 C CA . TYR A 1 93 ? -16.648 10.348 16.499 1.00 89.25 93 TYR A CA 1
ATOM 728 C C . TYR A 1 93 ? -16.834 10.180 14.982 1.00 89.25 93 TYR A C 1
ATOM 730 O O . TYR A 1 93 ? -15.858 10.081 14.244 1.00 89.25 93 TYR A O 1
ATOM 738 N N . GLY A 1 94 ? -18.078 10.147 14.492 1.00 84.75 94 GLY A N 1
ATOM 739 C CA . GLY A 1 94 ? -18.378 9.940 13.074 1.00 84.75 94 GLY A CA 1
ATOM 740 C C . GLY A 1 94 ? -17.939 8.565 12.559 1.00 84.75 94 GLY A C 1
ATOM 741 O O . GLY A 1 94 ? -17.532 8.450 11.399 1.00 84.75 94 GLY A O 1
ATOM 742 N N . VAL A 1 95 ? -17.997 7.543 13.419 1.00 87.88 95 VAL A N 1
ATOM 743 C CA . VAL A 1 95 ? -17.582 6.167 13.113 1.00 87.88 95 VAL A CA 1
ATOM 744 C C . VAL A 1 95 ? -18.747 5.183 13.153 1.00 87.88 95 VAL A C 1
ATOM 746 O O . VAL A 1 95 ? -19.788 5.465 13.741 1.00 87.88 95 VAL A O 1
ATOM 749 N N . GLY A 1 96 ? -18.578 4.016 12.533 1.00 85.44 96 GLY A N 1
ATOM 750 C CA . GLY A 1 96 ? -19.535 2.913 12.635 1.00 85.44 96 GLY A CA 1
ATOM 751 C C . GLY A 1 96 ? -19.522 2.239 14.015 1.00 85.44 96 GLY A C 1
ATOM 752 O O . GLY A 1 96 ? -18.495 2.182 14.698 1.00 85.44 96 GLY A O 1
ATOM 753 N N . VAL A 1 97 ? -20.670 1.707 14.447 1.00 87.44 97 VAL A N 1
ATOM 754 C CA . VAL A 1 97 ? -20.781 0.946 15.712 1.00 87.44 97 VAL A CA 1
ATOM 755 C C . VAL A 1 97 ? -19.970 -0.354 15.642 1.00 87.44 97 VAL A C 1
ATOM 757 O O . VAL A 1 97 ? -19.360 -0.774 16.622 1.00 87.44 97 VAL A O 1
ATOM 760 N N . ASP A 1 98 ? -19.916 -0.958 14.460 1.00 84.12 98 ASP A N 1
ATOM 761 C CA . ASP A 1 98 ? -19.070 -2.098 14.121 1.00 84.12 98 ASP A CA 1
ATOM 762 C C . ASP A 1 98 ? -17.577 -1.808 14.341 1.00 84.12 98 ASP A C 1
ATOM 764 O O . ASP A 1 98 ? -16.864 -2.671 14.855 1.00 84.12 98 ASP A O 1
ATOM 768 N N . TYR A 1 99 ? -17.100 -0.597 14.032 1.00 85.31 99 TYR A N 1
ATOM 769 C CA . TYR A 1 99 ? -15.718 -0.199 14.320 1.00 85.31 99 TYR A CA 1
ATOM 770 C C . TYR A 1 99 ? -15.451 -0.124 15.826 1.00 85.31 99 TYR A C 1
ATOM 772 O O . TYR A 1 99 ? -14.446 -0.656 16.299 1.00 85.31 99 TYR A O 1
ATOM 780 N N . LEU A 1 100 ? -16.350 0.491 16.603 1.00 86.00 100 LEU A N 1
ATOM 781 C CA . LEU A 1 100 ? -16.190 0.591 18.061 1.00 86.00 100 LEU A CA 1
ATOM 782 C C . LEU A 1 100 ? -16.125 -0.794 18.722 1.00 86.00 100 LEU A C 1
ATOM 784 O O . LEU A 1 100 ? -15.305 -1.033 19.606 1.00 86.00 100 LEU A O 1
ATOM 788 N N . LEU A 1 101 ? -16.944 -1.732 18.249 1.00 84.69 101 LEU A N 1
ATOM 789 C CA . LEU A 1 101 ? -16.980 -3.112 18.741 1.00 84.69 101 LEU A CA 1
ATOM 790 C C . LEU A 1 101 ? -15.816 -3.985 18.243 1.00 84.69 101 LEU A C 1
ATOM 792 O O . LEU A 1 101 ? -15.751 -5.169 18.574 1.00 84.69 101 LEU A O 1
ATOM 796 N N . GLY A 1 102 ? -14.909 -3.443 17.427 1.00 78.69 102 GLY A N 1
ATOM 797 C CA . GLY A 1 102 ? -13.819 -4.220 16.846 1.00 78.69 102 GLY A CA 1
ATOM 798 C C . GLY A 1 102 ? -14.283 -5.247 15.814 1.00 78.69 102 GLY A C 1
ATOM 799 O O . GLY A 1 102 ? -13.612 -6.250 15.596 1.00 78.69 102 GLY A O 1
ATOM 800 N N . LEU A 1 103 ? -15.441 -5.059 15.185 1.00 79.75 103 LEU A N 1
ATOM 801 C CA . LEU A 1 103 ? -15.911 -5.930 14.104 1.00 79.75 103 LEU A CA 1
ATOM 802 C C . LEU A 1 103 ? -15.288 -5.550 12.753 1.00 79.75 103 LEU A C 1
ATOM 804 O O . LEU A 1 103 ? -15.186 -6.399 11.874 1.00 79.75 103 LEU A O 1
ATOM 808 N N . THR A 1 104 ? -14.837 -4.303 12.610 1.00 79.44 104 THR A N 1
ATOM 809 C CA . THR A 1 104 ? -14.163 -3.780 11.415 1.00 79.44 104 THR A CA 1
ATOM 810 C C . THR A 1 104 ? -13.023 -2.838 11.799 1.00 79.44 104 THR A C 1
ATOM 812 O O . THR A 1 104 ? -13.088 -2.179 12.835 1.00 79.44 104 THR A O 1
ATOM 815 N N . GLU A 1 105 ? -11.987 -2.738 10.966 1.00 77.31 105 GLU A N 1
ATOM 816 C CA . GLU A 1 105 ? -10.948 -1.697 11.077 1.00 77.31 105 GLU A CA 1
ATOM 817 C C . GLU A 1 105 ? -11.356 -0.392 10.368 1.00 77.31 105 GLU A C 1
ATOM 819 O O . GLU A 1 105 ? -10.733 0.654 10.545 1.00 77.31 105 GLU A O 1
ATOM 824 N N . ASN A 1 106 ? -12.445 -0.417 9.594 1.00 76.81 106 ASN A N 1
ATOM 825 C CA . ASN A 1 106 ? -12.918 0.747 8.856 1.00 76.81 106 ASN A CA 1
ATOM 826 C C . ASN A 1 106 ? -13.714 1.679 9.771 1.00 76.81 106 ASN A C 1
ATOM 828 O O . ASN A 1 106 ? -14.871 1.411 10.085 1.00 76.81 106 ASN A O 1
ATOM 832 N N . LYS A 1 107 ? -13.109 2.813 10.146 1.00 76.62 107 LYS A N 1
ATOM 833 C CA . LYS A 1 107 ? -13.757 3.855 10.962 1.00 76.62 107 LYS A CA 1
ATOM 834 C C . LYS A 1 107 ? -15.073 4.339 10.350 1.00 76.62 107 LYS A C 1
ATOM 836 O O . LYS A 1 107 ? -16.054 4.513 11.059 1.00 76.62 107 LYS A O 1
ATOM 841 N N . LYS A 1 108 ? -15.111 4.550 9.033 1.00 72.38 108 LYS A N 1
ATOM 842 C CA . LYS A 1 108 ? -16.285 5.065 8.316 1.00 72.38 108 LYS A CA 1
ATOM 843 C C . LYS A 1 108 ? -16.984 3.931 7.573 1.00 72.38 108 LYS A C 1
ATOM 845 O O . LYS A 1 108 ? -16.317 3.109 6.947 1.00 72.38 108 LYS A O 1
ATOM 850 N N . HIS A 1 109 ? -18.317 3.947 7.543 1.00 62.56 109 HIS A N 1
ATOM 851 C CA . HIS A 1 109 ? -19.057 3.187 6.538 1.00 62.56 109 HIS A CA 1
ATOM 852 C C . HIS A 1 109 ? -18.715 3.762 5.163 1.00 62.56 109 HIS A C 1
ATOM 854 O O . HIS A 1 109 ? -19.188 4.840 4.790 1.00 62.56 109 HIS A O 1
ATOM 860 N N . SER A 1 110 ? -17.840 3.070 4.434 1.00 58.31 110 SER A N 1
ATOM 861 C CA . SER A 1 110 ? -17.555 3.405 3.048 1.00 58.31 110 SER A CA 1
ATOM 862 C C . SER A 1 110 ? -18.860 3.311 2.262 1.00 58.31 110 SER A C 1
ATOM 864 O O . SER A 1 110 ? -19.459 2.244 2.164 1.00 58.31 110 SER A O 1
ATOM 866 N N . LYS A 1 111 ? -19.326 4.445 1.731 1.00 58.38 111 LYS A N 1
ATOM 867 C CA . LYS A 1 111 ? -20.423 4.473 0.751 1.00 58.38 111 LYS A CA 1
ATOM 868 C C . LYS A 1 111 ? -19.952 4.064 -0.648 1.00 58.38 111 LYS A C 1
ATOM 870 O O . LYS A 1 111 ? -20.768 4.034 -1.559 1.00 58.38 111 LYS A O 1
ATOM 875 N N . ILE A 1 112 ? -18.651 3.820 -0.810 1.00 63.81 112 ILE A N 1
ATOM 876 C CA . ILE A 1 112 ? -18.031 3.432 -2.071 1.00 63.81 112 ILE A CA 1
ATOM 877 C C . ILE A 1 112 ? -18.402 1.972 -2.308 1.00 63.81 112 ILE A C 1
ATOM 879 O O . ILE A 1 112 ? -18.082 1.107 -1.486 1.00 63.81 112 ILE A O 1
ATOM 883 N N . GLY A 1 113 ? -19.129 1.716 -3.393 1.00 70.75 113 GLY A N 1
ATOM 884 C CA . GLY A 1 113 ? -19.434 0.360 -3.813 1.00 70.75 113 GLY A CA 1
ATOM 885 C C . GLY A 1 113 ? -18.157 -0.326 -4.281 1.00 70.75 113 GLY A C 1
ATOM 886 O O . GLY A 1 113 ? -17.246 0.315 -4.792 1.00 70.75 113 GLY A O 1
ATOM 887 N N . LEU A 1 114 ? -18.087 -1.649 -4.148 1.00 73.50 114 LEU A N 1
ATOM 888 C CA . LEU A 1 114 ? -16.930 -2.422 -4.614 1.00 73.50 114 LEU A CA 1
ATOM 889 C C . LEU A 1 114 ? -16.628 -2.189 -6.108 1.00 73.50 114 LEU A C 1
ATOM 891 O O . LEU A 1 114 ? -15.471 -2.182 -6.513 1.00 73.50 114 LEU A O 1
ATOM 895 N N . ALA A 1 115 ? -17.671 -1.911 -6.898 1.00 72.56 115 ALA A N 1
ATOM 896 C CA . ALA A 1 115 ? -17.574 -1.554 -8.311 1.00 72.56 115 ALA A CA 1
ATOM 897 C C . ALA A 1 115 ? -16.791 -0.252 -8.566 1.00 72.56 115 ALA A C 1
ATOM 899 O O . ALA A 1 115 ? -16.084 -0.157 -9.566 1.00 72.56 115 ALA A O 1
ATOM 900 N N . ASP A 1 116 ? -16.867 0.723 -7.656 1.00 82.06 116 ASP A N 1
ATOM 901 C CA . ASP A 1 116 ? -16.172 2.011 -7.787 1.00 82.06 116 ASP A CA 1
ATOM 902 C C . ASP A 1 116 ? -14.655 1.874 -7.552 1.00 82.06 116 ASP A C 1
ATOM 904 O O . ASP A 1 116 ? -13.887 2.776 -7.879 1.00 82.06 116 ASP A O 1
ATOM 908 N N . LEU A 1 117 ? -14.209 0.748 -6.979 1.00 84.25 117 LEU A N 1
ATOM 909 C CA . LEU A 1 117 ? -12.792 0.436 -6.769 1.00 84.25 117 LEU A CA 1
ATOM 910 C C . LEU A 1 117 ? -12.151 -0.256 -7.980 1.00 84.25 117 LEU A C 1
ATOM 912 O O . LEU A 1 117 ? -10.956 -0.538 -7.942 1.00 84.25 117 LEU A O 1
ATOM 916 N N . HIS A 1 118 ? -12.929 -0.554 -9.030 1.00 84.69 118 HIS A N 1
ATOM 917 C CA . HIS A 1 118 ? -12.476 -1.278 -10.225 1.00 84.69 118 HIS A CA 1
ATOM 918 C C . HIS A 1 118 ? -11.767 -2.612 -9.922 1.00 84.69 118 HIS A C 1
ATOM 920 O O . HIS A 1 118 ? -10.930 -3.076 -10.695 1.00 84.69 118 HIS A O 1
ATOM 926 N N . LEU A 1 119 ? -12.115 -3.250 -8.802 1.00 87.56 119 LEU A N 1
ATOM 927 C CA . LEU A 1 119 ? -11.609 -4.570 -8.441 1.00 87.56 119 LEU A CA 1
ATOM 928 C C . LEU A 1 119 ? -12.421 -5.646 -9.169 1.00 87.56 119 LEU A C 1
ATOM 930 O O . LEU A 1 119 ? -13.651 -5.608 -9.161 1.00 87.56 119 LEU A O 1
ATOM 934 N N . SER A 1 120 ? -11.735 -6.608 -9.785 1.00 88.75 120 SER A N 1
ATOM 935 C CA . SER A 1 120 ? -12.375 -7.807 -10.331 1.00 88.75 120 SER A CA 1
ATOM 936 C C . SER A 1 120 ? -12.823 -8.751 -9.214 1.00 88.75 120 SER A C 1
ATOM 938 O O . SER A 1 120 ? -12.280 -8.709 -8.109 1.00 88.75 120 SER A O 1
ATOM 940 N N . ASP A 1 121 ? -13.756 -9.657 -9.517 1.00 85.94 121 ASP A N 1
ATOM 941 C CA . ASP A 1 121 ? -14.199 -10.688 -8.567 1.00 85.94 121 ASP A CA 1
ATOM 942 C C . ASP A 1 121 ? -13.014 -11.532 -8.057 1.00 85.94 121 ASP A C 1
ATOM 944 O O . ASP A 1 121 ? -12.883 -11.762 -6.856 1.00 85.94 121 ASP A O 1
ATOM 948 N N . ASP A 1 122 ? -12.067 -11.875 -8.938 1.00 89.69 122 ASP A N 1
ATOM 949 C CA . ASP A 1 122 ? -10.838 -12.586 -8.560 1.00 89.69 122 ASP A CA 1
ATOM 950 C C . ASP A 1 122 ? -9.983 -11.793 -7.555 1.00 89.69 122 ASP A C 1
ATOM 952 O O . ASP A 1 122 ? -9.413 -12.360 -6.619 1.00 89.69 122 ASP A O 1
ATOM 956 N N . ALA A 1 123 ? -9.882 -10.468 -7.720 1.00 87.19 123 ALA A N 1
ATOM 957 C CA . ALA A 1 123 ? -9.136 -9.619 -6.794 1.00 87.19 123 ALA A CA 1
ATOM 958 C C . ALA A 1 123 ? -9.811 -9.582 -5.415 1.00 87.19 123 ALA A C 1
ATOM 960 O O . ALA A 1 123 ? -9.137 -9.636 -4.383 1.00 87.19 123 ALA A O 1
ATOM 961 N N . VAL A 1 124 ? -11.144 -9.545 -5.391 1.00 87.56 124 VAL A N 1
ATOM 962 C CA . VAL A 1 124 ? -11.944 -9.589 -4.161 1.00 87.56 124 VAL A CA 1
ATOM 963 C C . VAL A 1 124 ? -11.763 -10.924 -3.442 1.00 87.56 124 VAL A C 1
ATOM 965 O O . VAL A 1 124 ? -11.559 -10.944 -2.224 1.00 87.56 124 VAL A O 1
ATOM 968 N N . ASP A 1 125 ? -11.765 -12.035 -4.175 1.00 88.81 125 ASP A N 1
ATOM 969 C CA . ASP A 1 125 ? -11.499 -13.365 -3.628 1.00 88.81 125 ASP A CA 1
ATOM 970 C C . ASP A 1 125 ? -10.099 -13.453 -3.012 1.00 88.81 125 ASP A C 1
ATOM 972 O O . ASP A 1 125 ? -9.934 -13.959 -1.901 1.00 88.81 125 ASP A O 1
ATOM 976 N N . VAL A 1 126 ? -9.074 -12.906 -3.671 1.00 88.31 126 VAL A N 1
ATOM 977 C CA . VAL A 1 126 ? -7.713 -12.867 -3.114 1.00 88.31 126 VAL A CA 1
ATOM 978 C C . VAL A 1 126 ? -7.675 -12.069 -1.807 1.00 88.31 126 VAL A C 1
ATOM 980 O O . VAL A 1 126 ? -7.162 -12.582 -0.807 1.00 88.31 126 VAL A O 1
ATOM 983 N N . LEU A 1 127 ? -8.264 -10.869 -1.786 1.00 88.69 127 LEU A N 1
ATOM 984 C CA . LEU A 1 127 ? -8.301 -9.983 -0.615 1.00 88.69 127 LEU A CA 1
ATOM 985 C C . LEU A 1 127 ? -9.090 -10.582 0.560 1.00 88.69 127 LEU A C 1
ATOM 987 O O . LEU A 1 127 ? -8.738 -10.377 1.725 1.00 88.69 127 LEU A O 1
ATOM 991 N N . SER A 1 128 ? -10.144 -11.345 0.268 1.00 85.62 128 SER A N 1
ATOM 992 C CA . SER A 1 128 ? -11.015 -11.963 1.276 1.00 85.62 128 SER A CA 1
ATOM 993 C C . SER A 1 128 ? -10.561 -13.358 1.720 1.00 85.62 128 SER A C 1
ATOM 995 O O . SER A 1 128 ? -10.919 -13.800 2.811 1.00 85.62 128 SER A O 1
ATOM 997 N N . SER A 1 129 ? -9.711 -14.037 0.940 1.00 87.00 129 SER A N 1
ATOM 998 C CA . SER A 1 129 ? -9.276 -15.417 1.207 1.00 87.00 129 SER A CA 1
ATOM 999 C C . SER A 1 129 ? -8.434 -15.604 2.475 1.00 87.00 129 SER A C 1
ATOM 1001 O O . SER A 1 129 ? -8.185 -16.740 2.882 1.00 87.00 129 SER A O 1
ATOM 1003 N N . GLY A 1 130 ? -7.924 -14.515 3.062 1.00 82.25 130 GLY A N 1
ATOM 1004 C CA . GLY A 1 130 ? -7.002 -14.547 4.202 1.00 82.25 130 GLY A CA 1
ATOM 1005 C C . GLY A 1 130 ? -5.615 -15.116 3.874 1.00 82.25 130 GLY A C 1
ATOM 1006 O O . GLY A 1 130 ? -4.812 -15.330 4.780 1.00 82.25 130 GLY A O 1
ATOM 1007 N N . LYS A 1 131 ? -5.314 -15.371 2.592 1.00 83.88 131 LYS A N 1
ATOM 1008 C CA . LYS A 1 131 ? -4.009 -15.887 2.140 1.00 83.88 131 LYS A CA 1
ATOM 1009 C C . LYS A 1 131 ? -2.921 -14.817 2.108 1.00 83.88 131 LYS A C 1
ATOM 1011 O O . LYS A 1 131 ? -1.740 -15.155 2.102 1.00 83.88 131 LYS A O 1
ATOM 1016 N N . ILE A 1 132 ? -3.317 -13.548 2.062 1.00 85.44 132 ILE A N 1
ATOM 1017 C CA . ILE A 1 132 ? -2.411 -12.404 2.048 1.00 85.44 132 ILE A CA 1
ATOM 1018 C C . ILE A 1 132 ? -2.513 -11.627 3.361 1.00 85.44 132 ILE A C 1
ATOM 1020 O O . ILE A 1 132 ? -3.553 -11.607 4.023 1.00 85.44 132 ILE A O 1
ATOM 1024 N N . ASN A 1 133 ? -1.421 -10.970 3.744 1.00 84.25 133 ASN A N 1
ATOM 1025 C CA . ASN A 1 133 ? -1.420 -10.084 4.898 1.00 84.25 133 ASN A CA 1
ATOM 1026 C C . ASN A 1 133 ? -2.066 -8.743 4.515 1.00 84.25 133 ASN A C 1
ATOM 1028 O O . ASN A 1 133 ? -1.390 -7.836 4.033 1.00 84.25 133 ASN A O 1
ATOM 1032 N N . ASN A 1 134 ? -3.374 -8.624 4.752 1.00 85.75 134 ASN A N 1
ATOM 1033 C CA . ASN A 1 134 ? -4.142 -7.417 4.438 1.00 85.75 134 ASN A CA 1
ATOM 1034 C C . ASN A 1 134 ? -3.640 -6.166 5.176 1.00 85.75 134 ASN A C 1
ATOM 1036 O O . ASN A 1 134 ? -3.770 -5.067 4.645 1.00 85.75 134 ASN A O 1
ATOM 1040 N N . ARG A 1 135 ? -3.027 -6.312 6.360 1.00 83.81 135 ARG A N 1
ATOM 1041 C CA . ARG A 1 135 ? -2.413 -5.180 7.068 1.00 83.81 135 ARG A CA 1
ATOM 1042 C C . ARG A 1 135 ? -1.207 -4.653 6.300 1.00 83.81 135 ARG A C 1
ATOM 1044 O O . ARG A 1 135 ? -1.148 -3.464 6.018 1.00 83.81 135 ARG A O 1
ATOM 1051 N N . LEU A 1 136 ? -0.288 -5.541 5.927 1.00 86.38 136 LEU A N 1
ATOM 1052 C CA . LEU A 1 136 ? 0.892 -5.156 5.153 1.00 86.38 136 LEU A CA 1
ATOM 1053 C C . LEU A 1 136 ? 0.497 -4.575 3.790 1.00 86.38 136 LEU A C 1
ATOM 1055 O O . LEU A 1 136 ? 1.078 -3.588 3.357 1.00 86.38 136 LEU A O 1
ATOM 1059 N N . LEU A 1 137 ? -0.507 -5.161 3.129 1.00 90.12 137 LEU A N 1
ATOM 1060 C CA . LEU A 1 137 ? -1.042 -4.606 1.887 1.00 90.12 137 LEU A CA 1
ATOM 1061 C C . LEU A 1 137 ? -1.604 -3.198 2.109 1.00 90.12 137 LEU A C 1
ATOM 1063 O O . LEU A 1 137 ? -1.307 -2.310 1.321 1.00 90.12 137 LEU A O 1
ATOM 1067 N N . SER A 1 138 ? -2.380 -2.984 3.175 1.00 87.81 138 SER A N 1
ATOM 1068 C CA . SER A 1 138 ? -2.912 -1.662 3.513 1.00 87.81 138 SER A CA 1
ATOM 1069 C C . SER A 1 138 ? -1.791 -0.648 3.722 1.00 87.81 138 SER A C 1
ATOM 1071 O O . SER A 1 138 ? -1.862 0.452 3.193 1.00 87.81 138 SER A O 1
ATOM 1073 N N . GLU A 1 139 ? -0.751 -1.013 4.467 1.00 89.56 139 GLU A N 1
ATOM 1074 C CA . GLU A 1 139 ? 0.401 -0.141 4.704 1.00 89.56 139 GLU A CA 1
ATOM 1075 C C . GLU A 1 139 ? 1.128 0.178 3.389 1.00 89.56 139 GLU A C 1
ATOM 1077 O O . GLU A 1 139 ? 1.416 1.343 3.117 1.00 89.56 139 GLU A O 1
ATOM 1082 N N . LEU A 1 140 ? 1.318 -0.828 2.526 1.00 91.81 140 LEU A N 1
ATOM 1083 C CA . LEU A 1 140 ? 1.919 -0.678 1.202 1.00 91.81 140 LEU A CA 1
ATOM 1084 C C . LEU A 1 140 ? 1.138 0.301 0.315 1.00 91.81 140 LEU A C 1
ATOM 1086 O O . LEU A 1 140 ? 1.729 1.245 -0.199 1.00 91.81 140 LEU A O 1
ATOM 1090 N N . ILE A 1 141 ? -0.176 0.109 0.151 1.00 92.75 141 ILE A N 1
ATOM 1091 C CA . ILE A 1 141 ? -0.993 0.947 -0.748 1.00 92.75 141 ILE A CA 1
ATOM 1092 C C . ILE A 1 141 ? -1.184 2.377 -0.225 1.00 92.75 141 ILE A C 1
ATOM 1094 O O . ILE A 1 141 ? -1.495 3.278 -0.999 1.00 92.75 141 ILE A O 1
ATOM 1098 N N . THR A 1 142 ? -1.010 2.597 1.082 1.00 91.25 142 THR A N 1
ATOM 1099 C CA . THR A 1 142 ? -1.056 3.937 1.694 1.00 91.25 142 THR A CA 1
ATOM 1100 C C . THR A 1 142 ? 0.299 4.643 1.727 1.00 91.25 142 THR A C 1
ATOM 1102 O O . THR A 1 142 ? 0.371 5.797 2.149 1.00 91.25 142 THR A O 1
ATOM 1105 N N . HIS A 1 143 ? 1.372 3.978 1.292 1.00 93.94 143 HIS A N 1
ATOM 1106 C CA . HIS A 1 143 ? 2.710 4.551 1.307 1.00 93.94 143 HIS A CA 1
ATOM 1107 C C . HIS A 1 143 ? 2.822 5.741 0.329 1.00 93.94 143 HIS A C 1
ATOM 1109 O O . HIS A 1 143 ? 2.341 5.633 -0.801 1.00 93.94 143 HIS A O 1
ATOM 1115 N N . PRO A 1 144 ? 3.498 6.854 0.687 1.00 92.38 144 PRO A N 1
ATOM 1116 C CA . PRO A 1 144 ? 3.599 8.039 -0.176 1.00 92.38 144 PRO A CA 1
ATOM 1117 C C . PRO A 1 144 ? 4.170 7.752 -1.574 1.00 92.38 144 PRO A C 1
ATOM 1119 O O . PRO A 1 144 ? 3.668 8.261 -2.572 1.00 92.38 144 PRO A O 1
ATOM 1122 N N . GLU A 1 145 ? 5.185 6.888 -1.650 1.00 91.69 145 GLU A N 1
ATOM 1123 C CA . GLU A 1 145 ? 5.824 6.488 -2.915 1.00 91.69 145 GLU A CA 1
ATOM 1124 C C . GLU A 1 145 ? 5.033 5.419 -3.700 1.00 91.69 145 GLU A C 1
ATOM 1126 O O . GLU A 1 145 ? 5.405 5.093 -4.825 1.00 91.69 145 GLU A O 1
ATOM 1131 N N . PHE A 1 146 ? 3.937 4.865 -3.165 1.00 94.56 146 PHE A N 1
ATOM 1132 C CA . PHE A 1 146 ? 3.181 3.808 -3.852 1.00 94.56 146 PHE A CA 1
ATOM 1133 C C . PHE A 1 146 ? 2.560 4.293 -5.168 1.00 94.56 146 PHE A C 1
ATOM 1135 O O . PHE A 1 146 ? 2.574 3.575 -6.163 1.00 94.56 146 PHE A O 1
ATOM 1142 N N . ALA A 1 147 ? 2.069 5.536 -5.204 1.00 91.94 147 ALA A N 1
ATOM 1143 C CA . ALA A 1 147 ? 1.520 6.128 -6.424 1.00 91.94 147 ALA A CA 1
ATOM 1144 C C . ALA A 1 147 ? 2.572 6.232 -7.541 1.00 91.94 147 ALA A C 1
ATOM 1146 O O . ALA A 1 147 ? 2.257 6.031 -8.712 1.00 91.94 147 ALA A O 1
ATOM 1147 N N . ARG A 1 148 ? 3.828 6.509 -7.172 1.00 91.25 148 ARG A N 1
ATOM 1148 C CA . ARG A 1 148 ? 4.952 6.538 -8.108 1.00 91.25 148 ARG A CA 1
ATOM 1149 C C . ARG A 1 148 ? 5.275 5.139 -8.627 1.00 91.25 148 ARG A C 1
ATOM 1151 O O . ARG A 1 148 ? 5.348 4.962 -9.837 1.00 91.25 148 ARG A O 1
ATOM 1158 N N . LEU A 1 149 ? 5.365 4.153 -7.732 1.00 92.75 149 LEU A N 1
ATOM 1159 C CA . LEU A 1 149 ? 5.570 2.755 -8.112 1.00 92.75 149 LEU A CA 1
ATOM 1160 C C . LEU A 1 149 ? 4.491 2.273 -9.095 1.00 92.75 149 LEU A C 1
ATOM 1162 O O . LEU A 1 149 ? 4.806 1.616 -10.082 1.00 92.75 149 LEU A O 1
ATOM 1166 N N . MET A 1 150 ? 3.225 2.619 -8.844 1.00 93.00 150 MET A N 1
ATOM 1167 C CA . MET A 1 150 ? 2.118 2.277 -9.739 1.00 93.00 150 MET A CA 1
ATOM 1168 C C . MET A 1 150 ? 2.268 2.912 -11.122 1.00 93.00 150 MET A C 1
ATOM 1170 O O . MET A 1 150 ? 2.048 2.225 -12.115 1.00 93.00 150 MET A O 1
ATOM 1174 N N . ALA A 1 151 ? 2.681 4.179 -11.197 1.00 89.25 151 ALA A N 1
ATOM 1175 C CA . ALA A 1 151 ? 2.934 4.845 -12.471 1.00 89.25 151 ALA A CA 1
ATOM 1176 C C . ALA A 1 151 ? 4.085 4.177 -13.245 1.00 89.25 151 ALA A C 1
ATOM 1178 O O . ALA A 1 151 ? 3.956 3.932 -14.441 1.00 89.25 151 ALA A O 1
ATOM 1179 N N . ASP A 1 152 ? 5.182 3.824 -12.571 1.00 87.62 152 ASP A N 1
ATOM 1180 C CA . ASP A 1 152 ? 6.317 3.144 -13.207 1.00 87.62 152 ASP A CA 1
ATOM 1181 C C . ASP A 1 152 ? 5.940 1.729 -13.691 1.00 87.62 152 ASP A C 1
ATOM 1183 O O . ASP A 1 152 ? 6.348 1.311 -14.778 1.00 87.62 152 ASP A O 1
ATOM 1187 N N . MET A 1 153 ? 5.102 1.010 -12.934 1.00 88.62 153 MET A N 1
ATOM 1188 C CA . MET A 1 153 ? 4.528 -0.270 -13.364 1.00 88.62 153 MET A CA 1
ATOM 1189 C C . MET A 1 153 ? 3.601 -0.114 -14.576 1.00 88.62 153 MET A C 1
ATOM 1191 O O . MET A 1 153 ? 3.689 -0.914 -15.505 1.00 88.62 153 MET A O 1
ATOM 1195 N N . GLU A 1 154 ? 2.733 0.898 -14.589 1.00 87.69 154 GLU A N 1
ATOM 1196 C CA . GLU A 1 154 ? 1.824 1.182 -15.707 1.00 87.69 154 GLU A CA 1
ATOM 1197 C C . GLU A 1 154 ? 2.610 1.517 -16.980 1.00 87.69 154 GLU A C 1
ATOM 1199 O O . GLU A 1 154 ? 2.378 0.914 -18.024 1.00 87.69 154 GLU A O 1
ATOM 1204 N N . ILE A 1 155 ? 3.634 2.373 -16.878 1.00 84.50 155 ILE A N 1
ATOM 1205 C CA . ILE A 1 155 ? 4.535 2.716 -17.991 1.00 84.50 155 ILE A CA 1
ATOM 1206 C C . ILE A 1 155 ? 5.185 1.468 -18.600 1.00 84.50 155 ILE A C 1
ATOM 1208 O O . ILE A 1 155 ? 5.328 1.380 -19.826 1.00 84.50 155 ILE A O 1
ATOM 1212 N N . TYR A 1 156 ? 5.599 0.521 -17.755 1.00 83.50 156 TYR A N 1
ATOM 1213 C CA . TYR A 1 156 ? 6.183 -0.738 -18.200 1.00 83.50 156 TYR A CA 1
ATOM 1214 C C . TYR A 1 156 ? 5.149 -1.639 -18.886 1.00 83.50 156 TYR A C 1
ATOM 1216 O O . TYR A 1 156 ? 5.385 -2.109 -19.999 1.00 83.50 156 TYR A O 1
ATOM 1224 N N . VAL A 1 157 ? 3.993 -1.853 -18.252 1.00 84.19 157 VAL A N 1
ATOM 1225 C CA . VAL A 1 157 ? 2.936 -2.742 -18.760 1.00 84.19 157 VAL A CA 1
ATOM 1226 C C . VAL A 1 157 ? 2.339 -2.225 -20.071 1.00 84.19 157 VAL A C 1
ATOM 1228 O O . VAL A 1 157 ? 2.112 -3.015 -20.988 1.00 84.19 157 VAL A O 1
ATOM 1231 N N . ASP A 1 158 ? 2.141 -0.914 -20.197 1.00 84.12 158 ASP A N 1
ATOM 1232 C CA . ASP A 1 158 ? 1.584 -0.291 -21.401 1.00 84.12 158 ASP A CA 1
ATOM 1233 C C . ASP A 1 158 ? 2.572 -0.281 -22.580 1.00 84.12 158 ASP A C 1
ATOM 1235 O O . ASP A 1 158 ? 2.181 -0.075 -23.733 1.00 84.12 158 ASP A O 1
ATOM 1239 N N . GLY A 1 159 ? 3.867 -0.494 -22.324 1.00 80.56 159 GLY A N 1
ATOM 1240 C CA . GLY A 1 159 ? 4.891 -0.670 -23.355 1.00 80.56 159 GLY A CA 1
ATOM 1241 C C . GLY A 1 159 ? 5.164 0.565 -24.227 1.00 80.56 159 GLY A C 1
ATOM 1242 O O . GLY A 1 159 ? 5.828 0.473 -25.268 1.00 80.56 159 GLY A O 1
ATOM 1243 N N . ILE A 1 160 ? 4.671 1.747 -23.838 1.00 75.25 160 ILE A N 1
ATOM 1244 C CA . ILE A 1 160 ? 4.879 2.997 -24.589 1.00 75.25 160 ILE A CA 1
ATOM 1245 C C . ILE A 1 160 ? 6.376 3.335 -24.647 1.00 75.25 160 ILE A C 1
ATOM 1247 O O . ILE A 1 160 ? 6.905 3.700 -25.703 1.00 75.25 160 ILE A O 1
ATOM 1251 N N . VAL A 1 161 ? 7.081 3.169 -23.526 1.00 77.56 161 VAL A N 1
ATOM 1252 C CA . VAL A 1 161 ? 8.526 3.417 -23.430 1.00 77.56 161 VAL A CA 1
ATOM 1253 C C . VAL A 1 161 ? 9.328 2.313 -24.129 1.00 77.56 161 VAL A C 1
ATOM 1255 O O . VAL A 1 161 ? 10.310 2.618 -24.809 1.00 77.56 161 VAL A O 1
ATOM 1258 N N . SER A 1 162 ? 8.857 1.065 -24.094 1.00 83.81 162 SER A N 1
ATOM 1259 C CA . SER A 1 162 ? 9.419 -0.075 -24.833 1.00 83.81 162 SER A CA 1
ATOM 1260 C C . SER A 1 162 ? 9.535 0.192 -26.331 1.00 83.81 162 SER A C 1
ATOM 1262 O O . SER A 1 162 ? 10.546 -0.100 -26.973 1.00 83.81 162 SER A O 1
ATOM 1264 N N . MET A 1 163 ? 8.501 0.791 -26.931 1.00 82.69 163 MET A N 1
ATOM 1265 C CA . MET A 1 163 ? 8.540 1.170 -28.345 1.00 82.69 163 MET A CA 1
ATOM 1266 C C . MET A 1 163 ? 9.648 2.196 -28.629 1.00 82.69 163 MET A C 1
ATOM 1268 O O . MET A 1 163 ? 10.362 2.064 -29.622 1.00 82.69 163 MET A O 1
ATOM 1272 N N . GLN A 1 164 ? 9.832 3.187 -27.755 1.00 84.00 164 GLN A N 1
ATOM 1273 C CA . GLN A 1 164 ? 10.869 4.207 -27.931 1.00 84.00 164 GLN A CA 1
ATOM 1274 C C . GLN A 1 164 ? 12.282 3.644 -27.747 1.00 84.00 164 GLN A C 1
ATOM 1276 O O . GLN A 1 164 ? 13.161 3.945 -28.556 1.00 84.00 164 GLN A O 1
ATOM 1281 N N . ILE A 1 165 ? 12.491 2.781 -26.748 1.00 87.06 165 ILE A N 1
ATOM 1282 C CA . ILE A 1 165 ? 13.766 2.081 -26.531 1.00 87.06 165 ILE A CA 1
ATOM 1283 C C . ILE A 1 165 ? 14.126 1.242 -27.762 1.00 87.06 165 ILE A C 1
ATOM 1285 O O . ILE A 1 165 ? 15.234 1.359 -28.289 1.00 87.06 165 ILE A O 1
ATOM 1289 N N . ARG A 1 166 ? 13.175 0.463 -28.293 1.00 87.00 166 ARG A N 1
ATOM 1290 C CA . ARG A 1 166 ? 13.393 -0.342 -29.506 1.00 87.00 166 ARG A CA 1
ATOM 1291 C C . ARG A 1 166 ? 13.725 0.513 -30.725 1.00 87.00 166 ARG A C 1
ATOM 1293 O O . ARG A 1 166 ? 14.666 0.185 -31.448 1.00 87.00 166 ARG A O 1
ATOM 1300 N N . ASN A 1 167 ? 13.010 1.619 -30.934 1.00 88.56 167 ASN A N 1
ATOM 1301 C CA . ASN A 1 167 ? 13.303 2.552 -32.024 1.00 88.56 167 ASN A CA 1
ATOM 1302 C C . ASN A 1 167 ? 14.729 3.109 -31.912 1.00 88.56 167 ASN A C 1
ATOM 1304 O O . ASN A 1 167 ? 15.464 3.127 -32.900 1.00 88.56 167 ASN A O 1
ATOM 1308 N N . MET A 1 168 ? 15.146 3.509 -30.708 1.00 89.00 168 MET A N 1
ATOM 1309 C CA . MET A 1 168 ? 16.493 4.025 -30.462 1.00 89.00 168 MET A CA 1
ATOM 1310 C C . MET A 1 168 ? 17.569 2.960 -30.699 1.00 89.00 168 MET A C 1
ATOM 1312 O O . MET A 1 168 ? 18.535 3.206 -31.423 1.00 89.00 168 MET A O 1
ATOM 1316 N N . ASN A 1 169 ? 17.376 1.753 -30.164 1.00 92.12 169 ASN A N 1
ATOM 1317 C CA . ASN A 1 169 ? 18.290 0.630 -30.372 1.00 92.12 169 ASN A CA 1
ATOM 1318 C C . ASN A 1 169 ? 18.425 0.290 -31.865 1.00 92.12 169 ASN A C 1
ATOM 1320 O O . ASN A 1 169 ? 19.533 0.057 -32.348 1.00 92.12 169 ASN A O 1
ATOM 1324 N N . SER A 1 170 ? 17.323 0.342 -32.622 1.00 91.81 170 SER A N 1
ATOM 1325 C CA . SER A 1 170 ? 17.331 0.128 -34.073 1.00 91.81 170 SER A CA 1
ATOM 1326 C C . SER A 1 170 ? 18.114 1.208 -34.825 1.00 91.81 170 SER A C 1
ATOM 1328 O O . SER A 1 170 ? 18.802 0.898 -35.801 1.00 91.81 170 SER A O 1
ATOM 1330 N N . LEU A 1 171 ? 18.029 2.473 -34.400 1.00 91.31 171 LEU A N 1
ATOM 1331 C CA . LEU A 1 171 ? 18.818 3.562 -34.986 1.00 91.31 171 LEU A CA 1
ATOM 1332 C C . LEU A 1 171 ? 20.313 3.380 -34.709 1.00 91.31 171 LEU A C 1
ATOM 1334 O O . LEU A 1 171 ? 21.124 3.533 -35.624 1.00 91.31 171 LEU A O 1
ATOM 1338 N N 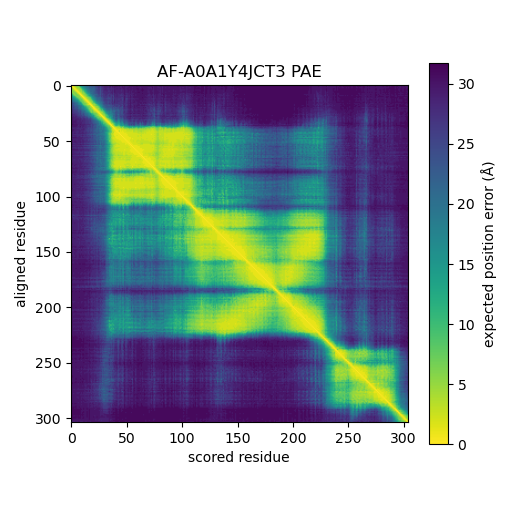. LEU A 1 172 ? 20.675 3.006 -33.479 1.00 90.38 172 LEU A N 1
ATOM 1339 C CA . LEU A 1 172 ? 22.059 2.708 -33.106 1.00 90.38 172 LEU A CA 1
ATOM 1340 C C . LEU A 1 172 ? 22.619 1.538 -33.920 1.00 90.38 172 LEU A C 1
ATOM 1342 O O . LEU A 1 172 ? 23.739 1.625 -34.426 1.00 90.38 172 L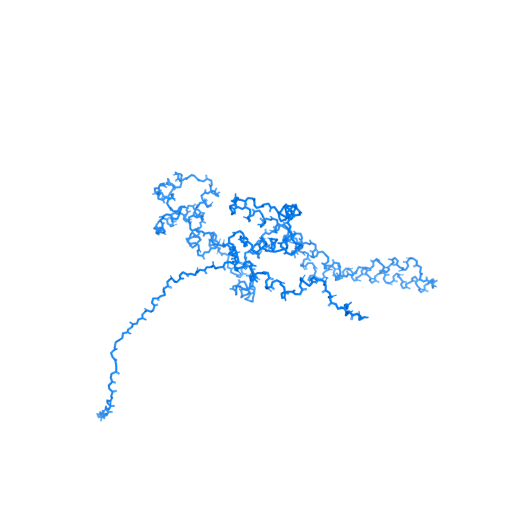EU A O 1
ATOM 1346 N N . GLU A 1 173 ? 21.831 0.479 -34.114 1.00 90.25 173 GLU A N 1
ATOM 1347 C CA . GLU A 1 173 ? 22.251 -0.665 -34.925 1.00 90.25 173 GLU A CA 1
ATOM 1348 C C . GLU A 1 173 ? 22.366 -0.300 -36.412 1.00 90.25 173 GLU A C 1
ATOM 1350 O O . GLU A 1 173 ? 23.313 -0.714 -37.076 1.00 90.25 173 GLU A O 1
ATOM 1355 N N . SER A 1 174 ? 21.478 0.555 -36.928 1.00 90.38 174 SER A N 1
ATOM 1356 C CA . SER A 1 174 ? 21.565 1.059 -38.307 1.00 90.38 174 SER A CA 1
ATOM 1357 C C . SER A 1 174 ? 22.823 1.905 -38.526 1.00 90.38 174 SER A C 1
ATOM 1359 O O . SER A 1 174 ? 23.526 1.738 -39.522 1.00 90.38 174 SER A O 1
ATOM 1361 N N . ALA A 1 175 ? 23.150 2.788 -37.577 1.00 87.62 175 ALA A N 1
ATOM 1362 C CA . ALA A 1 175 ? 24.379 3.576 -37.616 1.00 87.62 175 ALA A CA 1
ATOM 1363 C C . ALA A 1 175 ? 25.621 2.674 -37.553 1.00 87.62 175 ALA A C 1
ATOM 1365 O O . ALA A 1 175 ? 26.564 2.853 -38.327 1.00 87.62 175 ALA A O 1
ATOM 1366 N N . ARG A 1 176 ? 25.603 1.663 -36.677 1.00 86.19 176 ARG A N 1
ATOM 1367 C CA . ARG A 1 176 ? 26.666 0.661 -36.557 1.00 86.19 176 ARG A CA 1
ATOM 1368 C C . ARG A 1 176 ? 26.853 -0.125 -37.860 1.00 86.19 176 ARG A C 1
ATOM 1370 O O . ARG A 1 176 ? 27.987 -0.266 -38.316 1.00 86.19 176 ARG A O 1
ATOM 1377 N N . ALA A 1 177 ? 25.764 -0.578 -38.481 1.00 86.81 177 ALA A N 1
ATOM 1378 C CA . ALA A 1 177 ? 25.783 -1.293 -39.755 1.00 86.81 177 ALA A CA 1
ATOM 1379 C C . ALA A 1 177 ? 26.355 -0.427 -40.891 1.00 86.81 177 ALA A C 1
ATOM 1381 O O . ALA A 1 177 ? 27.242 -0.877 -41.613 1.00 86.81 177 ALA A O 1
ATOM 1382 N N . ALA A 1 178 ? 25.935 0.838 -40.989 1.00 86.81 178 ALA A N 1
ATOM 1383 C CA . ALA A 1 178 ? 26.444 1.771 -41.994 1.00 86.81 178 ALA A CA 1
ATOM 1384 C C . ALA A 1 178 ? 27.954 2.043 -41.846 1.00 86.81 178 ALA A C 1
ATOM 1386 O O . ALA A 1 178 ? 28.671 2.176 -42.840 1.00 86.81 178 ALA A O 1
ATOM 1387 N N . ILE A 1 179 ? 28.463 2.113 -40.609 1.00 84.94 179 ILE A N 1
ATOM 1388 C CA . ILE A 1 179 ? 29.901 2.269 -40.345 1.00 84.94 179 ILE A CA 1
ATOM 1389 C C . ILE A 1 179 ? 30.671 1.018 -40.787 1.00 84.94 179 ILE A C 1
ATOM 1391 O O . ILE A 1 179 ? 31.710 1.143 -41.441 1.00 84.94 179 ILE A O 1
ATOM 1395 N N . LEU A 1 180 ? 30.162 -0.173 -40.457 1.00 83.88 180 LEU A N 1
ATOM 1396 C CA . LEU A 1 180 ? 30.769 -1.444 -40.858 1.00 83.88 180 LEU A CA 1
ATOM 1397 C C . LEU A 1 180 ? 30.834 -1.587 -42.383 1.00 83.88 180 LEU A C 1
ATOM 1399 O O . LEU A 1 180 ? 31.891 -1.927 -42.911 1.00 83.88 180 LEU A O 1
ATOM 1403 N N . GLU A 1 181 ? 29.744 -1.264 -43.082 1.00 84.25 181 GLU A N 1
ATOM 1404 C CA . GLU A 1 181 ? 29.650 -1.342 -44.544 1.00 84.25 181 GLU A CA 1
ATOM 1405 C C . GLU A 1 181 ? 30.589 -0.349 -45.244 1.00 84.25 181 GLU A C 1
ATOM 1407 O O . GLU A 1 181 ? 31.281 -0.695 -46.200 1.00 84.25 181 GLU A O 1
ATOM 1412 N N . LYS A 1 182 ? 30.651 0.900 -44.769 1.00 82.62 182 LYS A N 1
ATOM 1413 C CA . LYS A 1 182 ? 31.394 1.960 -45.463 1.00 82.62 182 LYS A CA 1
ATOM 1414 C C . LYS A 1 182 ? 32.897 1.927 -45.194 1.00 82.62 182 LYS A C 1
ATOM 1416 O O . LYS A 1 182 ? 33.678 2.291 -46.072 1.00 82.62 182 LYS A O 1
ATOM 1421 N N . TYR A 1 183 ? 33.313 1.519 -43.996 1.00 77.75 183 TYR A N 1
ATOM 1422 C CA . TYR A 1 183 ? 34.704 1.659 -43.558 1.00 77.75 183 TYR A CA 1
ATOM 1423 C C . TYR A 1 183 ? 35.424 0.323 -43.327 1.00 77.75 183 TYR A C 1
ATOM 1425 O O . TYR A 1 183 ? 36.642 0.341 -43.168 1.00 77.75 183 TYR A O 1
ATOM 1433 N N . HIS A 1 184 ? 34.710 -0.814 -43.304 1.00 74.81 184 HIS A N 1
ATOM 1434 C CA . HIS A 1 184 ? 35.243 -2.145 -42.960 1.00 74.81 184 HIS A CA 1
ATOM 1435 C C . HIS A 1 184 ? 36.252 -2.144 -41.787 1.00 74.81 184 HIS A C 1
ATOM 1437 O O . HIS A 1 184 ? 37.303 -2.791 -41.874 1.00 74.81 184 HIS A O 1
ATOM 1443 N N . PRO A 1 185 ? 36.000 -1.391 -40.698 1.00 72.25 185 PRO A N 1
ATOM 1444 C CA . PRO A 1 185 ? 36.952 -1.310 -39.604 1.00 72.25 185 PRO A CA 1
ATOM 1445 C C . PRO A 1 185 ? 37.006 -2.660 -38.870 1.00 72.25 185 PRO A C 1
ATOM 1447 O O . PRO A 1 185 ? 35.997 -3.357 -38.745 1.00 72.25 185 PRO A O 1
ATOM 1450 N N . LYS A 1 186 ? 38.180 -3.031 -38.340 1.00 71.00 186 LYS A N 1
ATOM 1451 C CA . LYS A 1 186 ? 38.243 -4.037 -37.260 1.00 71.00 186 LYS A CA 1
ATOM 1452 C C . LYS A 1 186 ? 37.453 -3.493 -36.064 1.00 71.00 186 LYS A C 1
ATOM 1454 O O . LYS A 1 186 ? 37.345 -2.277 -35.957 1.00 71.00 186 LYS A O 1
ATOM 1459 N N . GLU A 1 187 ? 36.902 -4.354 -35.200 1.00 68.31 187 GLU A N 1
ATOM 1460 C CA . GLU A 1 187 ? 36.178 -3.905 -33.996 1.00 68.31 187 GLU A CA 1
ATOM 1461 C C . GLU A 1 187 ? 36.991 -2.836 -33.250 1.00 68.31 187 GLU A C 1
ATOM 1463 O O . GLU A 1 187 ? 38.016 -3.128 -32.637 1.00 68.31 187 GLU A O 1
ATOM 1468 N N . ASP A 1 188 ? 36.548 -1.586 -33.376 1.00 76.69 188 ASP A N 1
ATOM 1469 C CA . ASP A 1 188 ? 37.169 -0.402 -32.794 1.00 76.69 188 ASP A CA 1
ATOM 1470 C C . ASP A 1 188 ? 36.258 0.132 -31.684 1.00 76.69 188 ASP A C 1
ATOM 1472 O O . ASP A 1 188 ? 35.060 -0.172 -31.625 1.00 76.69 188 ASP A O 1
ATOM 1476 N N . ASN A 1 189 ? 36.816 0.950 -30.799 1.00 77.50 189 ASN A N 1
ATOM 1477 C CA . ASN A 1 189 ? 36.163 1.466 -29.604 1.00 77.50 189 ASN A CA 1
ATOM 1478 C C . ASN A 1 189 ? 34.816 2.154 -29.917 1.00 77.50 189 ASN A C 1
ATOM 1480 O O . ASN A 1 189 ? 33.872 2.074 -29.132 1.00 77.50 189 ASN A O 1
ATOM 1484 N N . THR A 1 190 ? 34.677 2.763 -31.100 1.00 78.44 190 THR A N 1
ATOM 1485 C CA . THR A 1 190 ? 33.428 3.384 -31.572 1.00 78.44 190 THR A CA 1
ATOM 1486 C C . THR A 1 190 ? 32.290 2.373 -31.749 1.00 78.44 190 THR A C 1
ATOM 1488 O O . THR A 1 190 ? 31.159 2.650 -31.356 1.00 78.44 190 THR A O 1
ATOM 1491 N N . LEU A 1 191 ? 32.569 1.184 -32.292 1.00 81.12 191 LEU A N 1
ATOM 1492 C CA . LEU A 1 191 ? 31.559 0.134 -32.476 1.00 81.12 191 LEU A CA 1
ATOM 1493 C C . LEU A 1 191 ? 31.143 -0.484 -31.136 1.00 81.12 191 LEU A C 1
ATOM 1495 O O . LEU A 1 191 ? 29.962 -0.768 -30.934 1.00 81.12 191 LEU A O 1
ATOM 1499 N N . LEU A 1 192 ? 32.095 -0.642 -30.211 1.00 81.38 192 LEU A N 1
ATOM 1500 C CA . LEU A 1 192 ? 31.814 -1.075 -28.840 1.00 81.38 192 LEU A CA 1
ATOM 1501 C C . LEU A 1 192 ? 30.959 -0.048 -28.093 1.00 81.38 192 LEU A C 1
ATOM 1503 O O . LEU A 1 192 ? 30.021 -0.428 -27.399 1.00 81.38 192 LEU A O 1
ATOM 1507 N N . THR A 1 193 ? 31.226 1.244 -28.294 1.00 82.50 193 THR A N 1
ATOM 1508 C CA . THR A 1 193 ? 30.440 2.332 -27.694 1.00 82.50 193 THR A CA 1
ATOM 1509 C C . THR A 1 193 ? 28.994 2.319 -28.189 1.00 82.50 193 THR A C 1
ATOM 1511 O O . THR A 1 193 ? 28.077 2.417 -27.381 1.00 82.50 193 THR A O 1
ATOM 1514 N N . LEU A 1 194 ? 28.768 2.146 -29.498 1.00 83.06 194 LEU A N 1
ATOM 1515 C CA . LEU A 1 194 ? 27.412 2.080 -30.063 1.00 83.06 194 LEU A CA 1
ATOM 1516 C C . LEU A 1 194 ? 26.617 0.882 -29.538 1.00 83.06 194 LEU A C 1
ATOM 1518 O O . LEU A 1 194 ? 25.422 1.006 -29.290 1.00 83.06 194 LEU A O 1
ATOM 1522 N N . LYS A 1 195 ? 27.283 -0.261 -29.339 1.00 82.44 195 LYS A N 1
ATOM 1523 C CA . LYS A 1 195 ? 26.665 -1.450 -28.747 1.00 82.44 195 LYS A CA 1
ATOM 1524 C C . LYS A 1 195 ? 26.353 -1.247 -27.261 1.00 82.44 195 LYS A C 1
ATOM 1526 O O . LYS A 1 195 ? 25.275 -1.612 -26.818 1.00 82.44 195 LYS A O 1
ATOM 1531 N N . ALA A 1 196 ? 27.266 -0.641 -26.503 1.00 84.06 196 ALA A N 1
ATOM 1532 C CA . ALA A 1 196 ? 27.066 -0.347 -25.083 1.00 84.06 196 ALA A CA 1
ATOM 1533 C C . ALA A 1 196 ? 26.005 0.741 -24.825 1.00 84.06 196 ALA A C 1
ATOM 1535 O O . ALA A 1 196 ? 25.460 0.807 -23.731 1.00 84.06 196 ALA A O 1
ATOM 1536 N N . ALA A 1 197 ? 25.717 1.592 -25.815 1.00 86.00 197 ALA A N 1
ATOM 1537 C CA . ALA A 1 197 ? 24.663 2.602 -25.740 1.00 86.00 197 ALA A CA 1
ATOM 1538 C C . ALA A 1 197 ? 23.247 2.029 -25.936 1.00 86.00 197 ALA A C 1
ATOM 1540 O O . ALA A 1 197 ? 22.273 2.751 -25.723 1.00 86.00 197 ALA A O 1
ATOM 1541 N N . GLN A 1 198 ? 23.121 0.766 -26.359 1.00 89.19 198 GLN A N 1
ATOM 1542 C CA . GLN A 1 198 ? 21.826 0.097 -26.454 1.00 89.19 198 GLN A CA 1
ATOM 1543 C C . GLN A 1 198 ? 21.277 -0.162 -25.052 1.00 89.19 198 GLN A C 1
ATOM 1545 O O . GLN A 1 198 ? 22.000 -0.606 -24.161 1.00 89.19 198 GLN A O 1
ATOM 1550 N N . ILE A 1 199 ? 19.991 0.121 -24.865 1.00 88.75 199 ILE A N 1
ATOM 1551 C CA . ILE A 1 199 ? 19.309 -0.087 -23.589 1.00 88.75 199 ILE A CA 1
ATOM 1552 C C . ILE A 1 199 ? 18.603 -1.437 -23.646 1.00 88.75 199 ILE A C 1
ATOM 1554 O O . ILE A 1 199 ? 17.758 -1.652 -24.518 1.00 88.75 199 ILE A O 1
ATOM 1558 N N . ASP A 1 200 ? 18.941 -2.326 -22.717 1.00 85.56 200 ASP A N 1
ATOM 1559 C CA . ASP A 1 200 ? 18.141 -3.515 -22.450 1.00 85.56 200 ASP A CA 1
ATOM 1560 C C . ASP A 1 200 ? 16.878 -3.092 -21.693 1.00 85.56 200 ASP A C 1
ATOM 1562 O O . ASP A 1 200 ? 16.943 -2.483 -20.623 1.00 85.56 200 ASP A O 1
ATOM 1566 N N . GLU A 1 201 ? 15.731 -3.343 -22.314 1.00 82.56 201 GLU A N 1
ATOM 1567 C CA . GLU A 1 201 ? 14.426 -2.930 -21.816 1.00 82.56 201 GLU A CA 1
ATOM 1568 C C . GLU A 1 201 ? 14.089 -3.622 -20.490 1.00 82.56 201 GLU A C 1
ATOM 1570 O O . GLU A 1 201 ? 13.769 -2.951 -19.506 1.00 82.56 201 GLU A O 1
ATOM 1575 N N . ASP A 1 202 ? 14.229 -4.947 -20.449 1.00 81.81 202 ASP A N 1
ATOM 1576 C CA . ASP A 1 202 ? 13.892 -5.762 -19.285 1.00 81.81 202 ASP A CA 1
ATOM 1577 C C . ASP A 1 202 ? 14.801 -5.396 -18.107 1.00 81.81 202 ASP A C 1
ATOM 1579 O O . ASP A 1 202 ? 14.335 -5.225 -16.979 1.00 81.81 202 ASP A O 1
ATOM 1583 N N . GLU A 1 203 ? 16.098 -5.195 -18.360 1.00 86.06 203 GLU A N 1
ATOM 1584 C CA . GLU A 1 203 ? 17.049 -4.770 -17.332 1.00 86.06 203 GLU A CA 1
ATOM 1585 C C . GLU A 1 203 ? 16.781 -3.335 -16.852 1.00 86.06 203 GLU A C 1
ATOM 1587 O O . GLU A 1 203 ? 16.947 -3.020 -15.669 1.00 86.06 203 GLU A O 1
ATOM 1592 N N . TYR A 1 204 ? 16.375 -2.439 -17.757 1.00 85.25 204 TYR A N 1
ATOM 1593 C CA . TYR A 1 204 ? 15.998 -1.071 -17.415 1.00 85.25 204 TYR A CA 1
ATOM 1594 C C . TYR A 1 204 ? 14.822 -1.049 -16.439 1.00 85.25 204 TYR A C 1
ATOM 1596 O O . TYR A 1 204 ? 14.959 -0.506 -15.338 1.00 85.25 204 TYR A O 1
ATOM 1604 N N . PHE A 1 205 ? 13.708 -1.684 -16.799 1.00 83.00 205 PHE A N 1
ATOM 1605 C CA . PHE A 1 205 ? 12.496 -1.660 -15.985 1.00 83.00 205 PHE A CA 1
ATOM 1606 C C . PHE A 1 205 ? 12.607 -2.494 -14.715 1.00 83.00 205 PHE A C 1
ATOM 1608 O O . PHE A 1 205 ? 12.136 -2.050 -13.667 1.00 83.00 205 PHE A O 1
ATOM 1615 N N . ALA A 1 206 ? 13.283 -3.649 -14.763 1.00 82.44 206 ALA A N 1
ATOM 1616 C CA . ALA A 1 206 ? 13.519 -4.456 -13.569 1.00 82.44 206 ALA A CA 1
ATOM 1617 C C . ALA A 1 206 ? 14.223 -3.639 -12.482 1.00 82.44 206 ALA A C 1
ATOM 1619 O O . ALA A 1 206 ? 13.847 -3.727 -11.315 1.00 82.44 206 ALA A O 1
ATOM 1620 N N . ARG A 1 207 ? 15.200 -2.806 -12.857 1.00 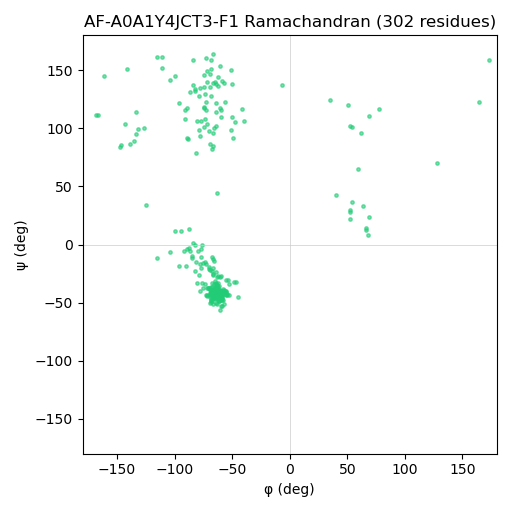85.56 207 ARG A N 1
ATOM 1621 C CA . ARG A 1 207 ? 15.910 -1.932 -11.918 1.00 85.56 207 ARG A CA 1
ATOM 1622 C C . ARG A 1 207 ? 15.010 -0.828 -11.370 1.00 85.56 207 ARG A C 1
ATOM 1624 O O . ARG A 1 207 ? 14.932 -0.681 -10.159 1.00 85.56 207 ARG A O 1
ATOM 1631 N N . VAL A 1 208 ? 14.299 -0.108 -12.242 1.00 85.06 208 VAL A N 1
ATOM 1632 C CA . VAL A 1 208 ? 13.418 1.007 -11.842 1.00 85.06 208 VAL A CA 1
ATOM 1633 C C . VAL A 1 208 ? 12.359 0.542 -10.840 1.00 85.06 208 VAL A C 1
ATOM 1635 O O . VAL A 1 208 ? 12.246 1.107 -9.754 1.00 85.06 208 VAL A O 1
ATOM 1638 N N . VAL A 1 209 ? 11.639 -0.537 -11.159 1.00 86.12 209 VAL A N 1
ATOM 1639 C CA . VAL A 1 209 ? 10.586 -1.073 -10.285 1.00 86.12 209 VAL A CA 1
ATOM 1640 C C . VAL A 1 209 ? 11.178 -1.656 -8.999 1.00 86.12 209 VAL A C 1
ATOM 1642 O O . VAL A 1 209 ? 10.628 -1.442 -7.919 1.00 86.12 209 VAL A O 1
ATOM 1645 N N . SER A 1 210 ? 12.307 -2.370 -9.081 1.00 86.56 210 SER A N 1
ATOM 1646 C CA . SER A 1 210 ? 12.945 -2.954 -7.890 1.00 86.56 210 SER A CA 1
ATOM 1647 C C . SER A 1 210 ? 13.427 -1.888 -6.913 1.00 86.56 210 SER A C 1
ATOM 1649 O O . SER A 1 210 ? 13.232 -2.049 -5.711 1.00 86.56 210 SER A O 1
ATOM 1651 N N . ASP A 1 211 ? 14.009 -0.797 -7.412 1.00 88.62 211 ASP A N 1
ATOM 1652 C CA . ASP A 1 211 ? 14.513 0.296 -6.581 1.00 88.62 211 ASP A CA 1
ATOM 1653 C C . ASP A 1 211 ? 13.375 0.987 -5.810 1.00 88.62 211 ASP A C 1
ATOM 1655 O O . ASP A 1 211 ? 13.535 1.339 -4.635 1.00 88.62 211 ASP A O 1
ATOM 1659 N N . ASP A 1 212 ? 12.214 1.165 -6.444 1.00 88.44 212 ASP A N 1
ATOM 1660 C CA . ASP A 1 212 ? 11.036 1.755 -5.806 1.00 88.44 212 ASP A CA 1
ATOM 1661 C C . ASP A 1 212 ? 10.399 0.800 -4.785 1.00 88.44 212 ASP A C 1
ATOM 1663 O O . ASP A 1 212 ? 10.108 1.209 -3.657 1.00 88.44 212 ASP A O 1
ATOM 1667 N N . VAL A 1 213 ? 10.267 -0.490 -5.112 1.00 90.12 213 VAL A N 1
ATOM 1668 C CA . VAL A 1 213 ? 9.792 -1.503 -4.153 1.00 90.12 213 VAL A CA 1
ATOM 1669 C C . VAL A 1 213 ? 10.731 -1.595 -2.949 1.00 90.12 213 VAL A C 1
ATOM 1671 O O . VAL A 1 213 ? 10.275 -1.591 -1.805 1.00 90.12 213 VAL A O 1
ATOM 1674 N N . GLU A 1 214 ? 12.045 -1.656 -3.173 1.00 89.56 214 GLU A N 1
ATOM 1675 C CA . GLU A 1 214 ? 13.034 -1.753 -2.100 1.00 89.56 214 GLU A CA 1
ATOM 1676 C C . GLU A 1 214 ? 12.979 -0.533 -1.173 1.00 89.56 214 GLU A C 1
ATOM 1678 O O . GLU A 1 214 ? 13.077 -0.685 0.049 1.00 89.56 214 GLU A O 1
ATOM 1683 N N . ARG A 1 215 ? 12.789 0.668 -1.733 1.00 90.00 215 ARG A N 1
ATOM 1684 C CA . ARG A 1 215 ? 12.623 1.903 -0.957 1.00 90.00 215 ARG A CA 1
ATOM 1685 C C . ARG A 1 215 ? 11.419 1.810 -0.023 1.00 90.00 215 ARG A C 1
ATOM 1687 O O . ARG A 1 215 ? 11.591 1.959 1.187 1.00 90.00 215 ARG A O 1
ATOM 1694 N N . ILE A 1 216 ? 10.248 1.468 -0.561 1.00 91.31 216 ILE A N 1
ATOM 1695 C CA . ILE A 1 216 ? 9.010 1.343 0.221 1.00 91.31 216 ILE A CA 1
ATOM 1696 C C . ILE A 1 216 ? 9.167 0.289 1.325 1.00 91.31 216 ILE A C 1
ATOM 1698 O O . ILE A 1 216 ? 8.857 0.538 2.489 1.00 91.31 216 ILE A O 1
ATOM 1702 N N . LEU A 1 217 ? 9.715 -0.885 1.000 1.00 89.19 217 LEU A N 1
ATOM 1703 C CA . LEU A 1 217 ? 9.897 -1.961 1.979 1.00 89.19 217 LEU A CA 1
ATOM 1704 C C . LEU A 1 217 ? 10.866 -1.583 3.109 1.00 89.19 217 LEU A C 1
ATOM 1706 O O . LEU A 1 217 ? 10.659 -1.987 4.257 1.00 89.19 217 LEU A O 1
ATOM 1710 N N . LYS A 1 218 ? 11.926 -0.820 2.811 1.00 89.69 218 LYS A N 1
ATOM 1711 C CA . LYS A 1 218 ? 12.860 -0.323 3.832 1.00 89.69 218 LYS A CA 1
ATOM 1712 C C . LYS A 1 218 ? 12.175 0.637 4.797 1.00 89.69 218 LYS A C 1
ATOM 1714 O O . LYS A 1 218 ? 12.414 0.524 5.999 1.00 89.69 218 LYS A O 1
ATOM 1719 N N . GLU A 1 219 ? 11.343 1.541 4.294 1.00 89.88 219 GLU A N 1
ATOM 1720 C CA . GLU A 1 219 ? 10.604 2.513 5.108 1.00 89.88 219 GLU A CA 1
ATOM 1721 C C . GLU A 1 219 ? 9.559 1.816 5.989 1.00 89.88 219 GLU A C 1
ATOM 1723 O O . GLU A 1 219 ? 9.598 1.963 7.211 1.00 89.88 219 GLU A O 1
ATOM 1728 N N . LEU A 1 220 ? 8.744 0.923 5.417 1.00 87.38 220 LEU A N 1
ATOM 1729 C CA . LEU A 1 220 ? 7.774 0.124 6.179 1.00 87.38 220 LEU A CA 1
ATOM 1730 C C . LEU A 1 220 ? 8.439 -0.682 7.305 1.00 87.38 220 LEU A C 1
ATOM 1732 O O . LEU A 1 220 ? 7.963 -0.707 8.441 1.00 87.38 220 LEU A O 1
ATOM 1736 N N . LYS A 1 221 ? 9.593 -1.302 7.025 1.00 85.75 221 LYS A N 1
ATOM 1737 C CA . LYS A 1 221 ? 10.367 -2.028 8.041 1.00 85.75 221 LYS A CA 1
ATOM 1738 C C . LYS A 1 221 ? 10.838 -1.112 9.174 1.00 85.75 221 LYS A C 1
ATOM 1740 O O . LYS A 1 221 ? 10.861 -1.536 10.331 1.00 85.75 221 LYS A O 1
ATOM 1745 N N . GLN A 1 222 ? 11.259 0.113 8.859 1.00 85.12 222 GLN A N 1
ATOM 1746 C CA . GLN A 1 222 ? 11.676 1.080 9.874 1.00 85.12 222 GLN A CA 1
ATOM 1747 C C . GLN A 1 222 ? 10.501 1.491 10.757 1.00 85.12 222 GLN A C 1
ATOM 1749 O O . GLN A 1 222 ? 10.659 1.545 11.976 1.00 85.12 222 GLN A O 1
ATOM 1754 N N . ASP A 1 223 ? 9.327 1.719 10.182 1.00 81.56 223 ASP A N 1
ATOM 1755 C CA . ASP A 1 223 ? 8.151 2.098 10.962 1.00 81.56 223 ASP A CA 1
ATOM 1756 C C . ASP A 1 223 ? 7.670 0.959 11.865 1.00 81.56 223 ASP A C 1
ATOM 1758 O O . ASP A 1 223 ? 7.434 1.173 13.054 1.00 81.56 223 ASP A O 1
ATOM 1762 N N . HIS A 1 224 ? 7.699 -0.285 11.383 1.00 74.38 224 HIS A N 1
ATOM 1763 C CA . HIS A 1 224 ? 7.422 -1.458 12.224 1.00 74.38 224 HIS A CA 1
ATOM 1764 C C . HIS A 1 224 ? 8.433 -1.646 13.355 1.00 74.38 224 HIS A C 1
ATOM 1766 O O . HIS A 1 224 ? 8.071 -2.087 14.447 1.00 74.38 224 HIS A O 1
ATOM 1772 N N . SER A 1 225 ? 9.705 -1.311 13.122 1.00 66.12 225 SER A N 1
ATOM 1773 C CA . SER A 1 225 ? 10.737 -1.418 14.158 1.00 66.12 225 SER A CA 1
ATOM 1774 C C . SER A 1 225 ? 10.525 -0.440 15.321 1.00 66.12 225 SER A C 1
ATOM 1776 O O . SER A 1 225 ? 10.929 -0.741 16.443 1.00 66.12 225 SER A O 1
ATOM 1778 N N . LYS A 1 226 ? 9.858 0.699 15.080 1.00 58.84 226 LYS A N 1
ATOM 1779 C CA . LYS A 1 226 ? 9.495 1.669 16.126 1.00 58.84 226 LYS A CA 1
ATOM 1780 C C . LYS A 1 226 ? 8.320 1.163 16.970 1.00 58.84 226 LYS A C 1
ATOM 1782 O O . LYS A 1 226 ? 8.342 1.326 18.187 1.00 58.84 226 LYS A O 1
ATOM 1787 N N . ASP A 1 227 ? 7.355 0.485 16.350 1.00 51.41 227 ASP A N 1
ATOM 1788 C CA . ASP A 1 227 ? 6.176 -0.063 17.036 1.00 51.41 227 ASP A CA 1
ATOM 1789 C C . ASP A 1 227 ? 6.513 -1.245 17.959 1.00 51.41 227 ASP A C 1
ATOM 1791 O O . ASP A 1 227 ? 5.996 -1.323 19.079 1.00 51.41 227 ASP A O 1
ATOM 1795 N N . GLN A 1 228 ? 7.445 -2.122 17.561 1.00 48.59 228 GLN A N 1
ATOM 1796 C CA . GLN A 1 228 ? 7.936 -3.201 18.436 1.00 48.59 228 GLN A CA 1
ATOM 1797 C C . GLN A 1 228 ? 8.747 -2.697 19.646 1.00 48.59 228 GLN A C 1
ATOM 1799 O O . GLN A 1 228 ? 8.996 -3.460 20.576 1.00 48.59 228 GLN A O 1
ATOM 1804 N N . GLY A 1 229 ? 9.114 -1.411 19.679 1.00 43.56 229 GLY A N 1
ATOM 1805 C CA . GLY A 1 229 ? 9.793 -0.770 20.807 1.00 43.56 229 GLY A CA 1
ATOM 1806 C C . GLY A 1 229 ? 8.874 -0.303 21.946 1.00 43.56 229 GLY A C 1
ATOM 1807 O O . GLY A 1 229 ? 9.378 0.243 22.925 1.00 43.56 229 GLY A O 1
ATOM 1808 N N . SER A 1 230 ? 7.549 -0.489 21.845 1.00 40.88 230 SER A N 1
ATOM 1809 C CA . SER A 1 230 ? 6.582 -0.013 22.855 1.00 40.88 230 SER A CA 1
ATOM 1810 C C . SER A 1 230 ? 6.012 -1.101 23.777 1.00 40.88 230 SER A C 1
ATOM 1812 O O . SER A 1 230 ? 5.364 -0.782 24.777 1.00 40.88 230 SER A O 1
ATOM 1814 N N . VAL A 1 231 ? 6.311 -2.382 23.526 1.00 38.50 231 VAL A N 1
ATOM 1815 C CA . VAL A 1 231 ? 5.981 -3.472 24.455 1.00 38.50 231 VAL A CA 1
ATOM 1816 C C . VAL A 1 231 ? 7.138 -3.638 25.436 1.00 38.50 231 VAL A C 1
ATOM 1818 O O . VAL A 1 231 ? 8.089 -4.364 25.185 1.00 38.50 231 VAL A O 1
ATOM 1821 N N . ALA A 1 232 ? 7.026 -2.921 26.553 1.00 36.00 232 ALA A N 1
ATOM 1822 C CA . ALA A 1 232 ? 7.865 -3.011 27.743 1.00 36.00 232 ALA A CA 1
ATOM 1823 C C . ALA A 1 232 ? 9.380 -2.867 27.497 1.00 36.00 232 ALA A C 1
ATOM 1825 O O . ALA A 1 232 ? 10.110 -3.823 27.244 1.00 36.00 232 ALA A O 1
ATOM 1826 N N . ALA A 1 233 ? 9.884 -1.670 27.788 1.00 35.69 233 ALA A N 1
ATOM 1827 C CA . ALA A 1 233 ? 11.249 -1.465 28.260 1.00 35.69 233 ALA A CA 1
ATOM 1828 C C . ALA A 1 233 ? 11.493 -2.142 29.636 1.00 35.69 233 ALA A C 1
ATOM 1830 O O . ALA A 1 233 ? 12.081 -1.536 30.529 1.00 35.69 233 ALA A O 1
ATOM 1831 N N . ASP A 1 234 ? 11.037 -3.385 29.830 1.00 38.75 234 ASP A N 1
ATOM 1832 C CA . ASP A 1 234 ? 11.414 -4.206 30.974 1.00 38.75 234 ASP A CA 1
ATOM 1833 C C . ASP A 1 234 ? 12.645 -5.026 30.599 1.00 38.75 234 ASP A C 1
ATOM 1835 O O . ASP A 1 234 ? 12.599 -5.979 29.825 1.00 38.75 234 ASP A O 1
ATOM 1839 N N . ALA A 1 235 ? 13.755 -4.602 31.200 1.00 39.91 235 ALA A N 1
ATOM 1840 C CA . ALA A 1 235 ? 15.106 -5.111 31.050 1.00 39.91 235 ALA A CA 1
ATOM 1841 C C . ALA A 1 235 ? 15.656 -4.969 29.626 1.00 39.91 235 ALA A C 1
ATOM 1843 O O . ALA A 1 235 ? 15.509 -5.853 28.787 1.00 39.91 235 ALA A O 1
ATOM 1844 N N . ALA A 1 236 ? 16.414 -3.889 29.407 1.00 42.03 236 ALA A N 1
ATOM 1845 C CA . ALA A 1 236 ? 17.475 -3.868 28.409 1.00 42.03 236 ALA A CA 1
ATOM 1846 C C . ALA A 1 236 ? 18.354 -5.112 28.615 1.00 42.03 236 ALA A C 1
ATOM 1848 O O . ALA A 1 236 ? 19.268 -5.136 29.442 1.00 42.03 236 ALA A O 1
ATOM 1849 N N . ALA A 1 237 ? 18.018 -6.197 27.920 1.00 47.66 237 ALA A N 1
ATOM 1850 C CA . ALA A 1 237 ? 18.899 -7.329 27.795 1.00 47.66 237 ALA A CA 1
ATOM 1851 C C . ALA A 1 237 ? 20.114 -6.784 27.036 1.00 47.66 237 ALA A C 1
ATOM 1853 O O . ALA A 1 237 ? 19.916 -6.253 25.940 1.00 47.66 237 ALA A O 1
ATOM 1854 N N . PRO A 1 238 ? 21.334 -6.864 27.600 1.00 54.41 238 PRO A N 1
ATOM 1855 C CA . PRO A 1 238 ? 22.525 -6.458 26.874 1.00 54.41 238 PRO A CA 1
ATOM 1856 C C . PRO A 1 238 ? 22.504 -7.128 25.506 1.00 54.41 238 PRO A C 1
ATOM 1858 O O . PRO A 1 238 ? 22.092 -8.294 25.382 1.00 54.41 238 PRO A O 1
ATOM 1861 N N . SER A 1 239 ? 22.876 -6.362 24.483 1.00 63.41 239 SER A N 1
ATOM 1862 C CA . SER A 1 239 ? 22.892 -6.846 23.107 1.00 63.41 239 SER A CA 1
ATOM 1863 C C . SER A 1 239 ? 23.665 -8.168 23.051 1.00 63.41 239 SER A C 1
ATOM 1865 O O . SER A 1 239 ? 24.583 -8.399 23.842 1.00 63.41 239 SER A O 1
ATOM 1867 N N . LEU A 1 240 ? 23.319 -9.064 22.119 1.00 58.81 240 LEU A N 1
ATOM 1868 C CA . LEU A 1 240 ? 24.011 -10.356 21.972 1.00 58.81 240 LEU A CA 1
ATOM 1869 C C . LEU A 1 240 ? 25.544 -10.179 21.956 1.00 58.81 240 LEU A C 1
ATOM 1871 O O . LEU A 1 240 ? 26.270 -11.023 22.469 1.00 58.81 240 LEU A O 1
ATOM 1875 N N . LYS A 1 241 ? 26.016 -9.043 21.428 1.00 62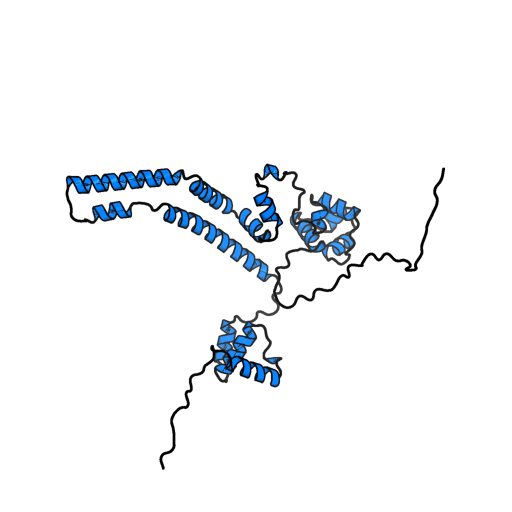.25 241 LYS A N 1
ATOM 1876 C CA . LYS A 1 241 ? 27.417 -8.629 21.393 1.00 62.25 241 LYS A CA 1
ATOM 1877 C C . LYS A 1 241 ? 28.028 -8.419 22.787 1.00 62.25 241 LYS A C 1
ATOM 1879 O O . LYS A 1 241 ? 29.040 -9.040 23.085 1.00 62.25 241 LYS A O 1
ATOM 1884 N N . GLU A 1 242 ? 27.387 -7.638 23.652 1.00 66.88 242 GLU A N 1
ATOM 1885 C CA . GLU A 1 242 ? 27.825 -7.423 25.044 1.00 66.88 242 GLU A CA 1
ATOM 1886 C C . GLU A 1 242 ? 27.793 -8.734 25.852 1.00 66.88 242 GLU A C 1
ATOM 1888 O O . GLU A 1 242 ? 28.670 -9.005 26.673 1.00 66.88 242 GLU A O 1
ATOM 1893 N N . TYR A 1 243 ? 26.815 -9.607 25.578 1.00 67.19 243 TYR A N 1
ATOM 1894 C CA . TYR A 1 243 ? 26.755 -10.933 26.195 1.00 67.19 243 TYR A CA 1
ATOM 1895 C C . TYR A 1 243 ? 27.908 -11.842 25.734 1.00 67.19 243 TYR A C 1
ATOM 1897 O O . TYR A 1 243 ? 28.526 -12.509 26.562 1.00 67.19 243 TYR A O 1
ATOM 1905 N N . ILE A 1 244 ? 28.250 -11.836 24.441 1.00 64.00 244 ILE A N 1
ATOM 1906 C CA . ILE A 1 244 ? 29.405 -12.569 23.894 1.00 64.00 244 ILE A CA 1
ATOM 1907 C C . ILE A 1 244 ? 30.719 -12.063 24.507 1.00 64.00 244 ILE A C 1
ATOM 1909 O O . ILE A 1 244 ? 31.571 -12.876 24.865 1.00 64.00 244 ILE A O 1
ATOM 1913 N N . GLU A 1 245 ? 30.865 -10.749 24.687 1.00 71.44 245 GLU A N 1
ATOM 1914 C CA . GLU A 1 245 ? 32.038 -10.141 25.326 1.00 71.44 245 GLU A CA 1
ATOM 1915 C C . GLU A 1 245 ? 32.168 -10.587 26.795 1.00 71.44 245 GLU A C 1
ATOM 1917 O O . GLU A 1 245 ? 33.217 -11.105 27.177 1.00 71.44 245 GLU A O 1
ATOM 1922 N N . SER A 1 246 ? 31.085 -10.572 27.581 1.00 66.44 246 SER A N 1
ATOM 1923 C CA . SER A 1 246 ? 31.099 -11.099 28.963 1.00 66.44 246 SER A CA 1
ATOM 1924 C C . SER A 1 246 ? 31.391 -12.611 29.061 1.00 66.44 246 SER A C 1
ATOM 1926 O O . SER A 1 246 ? 31.946 -13.098 30.048 1.00 66.44 246 SER A O 1
ATOM 1928 N N . ILE A 1 247 ? 31.054 -13.388 28.023 1.00 64.50 247 ILE A N 1
ATOM 1929 C CA . ILE A 1 247 ? 31.356 -14.827 27.950 1.00 64.50 247 ILE A CA 1
ATOM 1930 C C . ILE A 1 247 ? 32.821 -15.079 27.553 1.00 64.50 247 ILE A C 1
ATOM 1932 O O . ILE A 1 247 ? 33.413 -16.105 27.905 1.00 64.50 247 ILE A O 1
ATOM 1936 N N . SER A 1 248 ? 33.448 -14.143 26.842 1.00 61.12 248 SER A N 1
ATOM 1937 C CA . SER A 1 248 ? 34.873 -14.237 26.524 1.00 61.12 248 SER A CA 1
ATOM 1938 C C . SER A 1 248 ? 35.735 -14.192 27.796 1.00 61.12 248 SER A C 1
ATOM 1940 O O . SER A 1 248 ? 36.682 -14.972 27.901 1.00 61.12 248 SER A O 1
ATOM 1942 N N . GLU A 1 249 ? 35.309 -13.418 28.800 1.00 66.31 249 GLU A N 1
ATOM 1943 C CA . GLU A 1 249 ? 35.985 -13.221 30.092 1.00 66.31 249 GLU A CA 1
ATOM 1944 C C . GLU A 1 249 ? 35.726 -14.330 31.128 1.00 66.31 249 GLU A C 1
ATOM 1946 O O . GLU A 1 249 ? 36.451 -14.435 32.115 1.00 66.31 249 GLU A O 1
ATOM 1951 N N . THR A 1 250 ? 34.721 -15.189 30.928 1.00 61.97 250 THR A N 1
ATOM 1952 C CA . THR A 1 250 ? 34.417 -16.288 31.864 1.00 61.97 250 THR A CA 1
ATOM 1953 C C . THR A 1 250 ? 35.282 -17.525 31.603 1.00 61.97 250 THR A C 1
ATOM 1955 O O . THR A 1 250 ? 35.486 -17.943 30.458 1.00 61.97 250 THR A O 1
ATOM 1958 N N . GLU A 1 251 ? 35.789 -18.149 32.670 1.00 53.53 251 GLU A N 1
ATOM 1959 C CA . GLU A 1 251 ? 36.535 -19.410 32.590 1.00 53.53 251 GLU A CA 1
ATOM 1960 C C . GLU A 1 251 ? 35.591 -20.585 32.285 1.00 53.53 251 GLU A C 1
ATOM 1962 O O . GLU A 1 251 ? 34.633 -20.850 33.011 1.00 53.53 251 GLU A O 1
ATOM 1967 N N . GLY A 1 252 ? 35.861 -21.305 31.194 1.00 61.09 252 GLY A N 1
ATOM 1968 C CA . GLY A 1 252 ? 35.073 -22.459 30.766 1.00 61.09 252 GLY A CA 1
ATOM 1969 C C . GLY A 1 252 ? 35.510 -22.979 29.399 1.00 61.09 252 GLY A C 1
ATOM 1970 O O . GLY A 1 252 ? 36.130 -22.258 28.618 1.00 61.09 252 GLY A O 1
ATOM 1971 N N . SER A 1 253 ? 35.190 -24.240 29.101 1.00 67.56 253 SER A N 1
ATOM 1972 C CA . SER A 1 253 ? 35.433 -24.818 27.770 1.00 67.56 253 SER A CA 1
ATOM 1973 C C . SER A 1 253 ? 34.626 -24.057 26.710 1.00 67.56 253 SER A C 1
ATOM 1975 O O . SER A 1 253 ? 33.475 -23.706 26.970 1.00 67.56 253 SER A O 1
ATOM 1977 N N . ASP A 1 254 ? 35.168 -23.881 25.500 1.00 63.38 254 ASP A N 1
ATOM 1978 C CA . ASP A 1 254 ? 34.465 -23.276 24.348 1.00 63.38 254 ASP A CA 1
ATOM 1979 C C . ASP A 1 254 ? 33.056 -23.853 24.143 1.00 63.38 254 ASP A C 1
ATOM 1981 O O . ASP A 1 254 ? 32.110 -23.163 23.766 1.00 63.38 254 ASP A O 1
ATOM 1985 N N . PHE A 1 255 ? 32.893 -25.131 24.484 1.00 65.25 255 PHE A N 1
ATOM 1986 C CA . PHE A 1 255 ? 31.623 -25.836 24.453 1.00 65.25 255 PHE A CA 1
ATOM 1987 C C . PHE A 1 255 ? 30.597 -25.311 25.473 1.00 65.25 255 PHE A C 1
ATOM 1989 O O . PHE A 1 255 ? 29.416 -25.179 25.162 1.00 65.25 255 PHE A O 1
ATOM 1996 N N . GLN A 1 256 ? 31.028 -24.997 26.697 1.00 66.25 256 GLN A N 1
ATOM 1997 C CA . GLN A 1 256 ? 30.165 -24.404 27.724 1.00 66.25 256 GLN A CA 1
ATOM 1998 C C . GLN A 1 256 ? 29.771 -22.972 27.355 1.00 66.25 256 GLN A C 1
ATOM 2000 O O . GLN A 1 256 ? 28.608 -22.605 27.512 1.00 66.25 256 GLN A O 1
ATOM 2005 N N . LYS A 1 257 ? 30.709 -22.202 26.792 1.00 70.06 257 LYS A N 1
ATOM 2006 C CA . LYS A 1 257 ? 30.452 -20.849 26.280 1.00 70.06 257 LYS A CA 1
ATOM 2007 C C . LYS A 1 257 ? 29.392 -20.866 25.178 1.00 70.06 257 LYS A C 1
ATOM 2009 O O . LYS A 1 257 ? 28.434 -20.097 25.230 1.00 70.06 257 LYS A O 1
ATOM 2014 N N . TRP A 1 258 ? 29.495 -21.810 24.240 1.00 70.12 258 TRP A N 1
ATOM 2015 C CA . TRP A 1 258 ? 28.490 -22.004 23.192 1.00 70.12 258 TRP A CA 1
ATOM 2016 C C . TRP A 1 258 ? 27.108 -22.341 23.758 1.00 70.12 258 TRP A C 1
ATOM 2018 O O . TRP A 1 258 ? 26.111 -21.776 23.318 1.00 70.12 258 TRP A O 1
ATOM 2028 N N . ILE A 1 259 ? 27.037 -23.213 24.768 1.00 70.88 259 ILE A N 1
ATOM 2029 C CA . ILE A 1 259 ? 25.770 -23.556 25.427 1.00 70.88 259 ILE A CA 1
ATOM 2030 C C . ILE A 1 259 ? 25.122 -22.322 26.067 1.00 70.88 259 ILE A C 1
ATOM 2032 O O . ILE A 1 259 ? 23.912 -22.148 25.952 1.00 70.88 259 ILE A O 1
ATOM 2036 N N . MET A 1 260 ? 25.903 -21.449 26.704 1.00 69.00 260 MET A N 1
ATOM 2037 C CA . MET A 1 260 ? 25.381 -20.222 27.312 1.00 69.00 260 MET A CA 1
ATOM 2038 C C . MET A 1 260 ? 24.815 -19.261 26.259 1.00 69.00 260 MET A C 1
ATOM 2040 O O . MET A 1 260 ? 23.712 -18.740 26.438 1.00 69.00 260 MET A O 1
ATOM 2044 N N . ILE A 1 261 ? 25.515 -19.092 25.131 1.00 72.94 261 ILE A N 1
ATOM 2045 C CA . ILE A 1 261 ? 25.042 -18.294 23.988 1.00 72.94 261 ILE A CA 1
ATOM 2046 C C . ILE A 1 261 ? 23.761 -18.901 23.407 1.00 72.94 261 ILE A C 1
ATOM 2048 O O . ILE A 1 261 ? 22.773 -18.192 23.220 1.00 72.94 261 ILE A O 1
ATOM 2052 N N . PHE A 1 262 ? 23.748 -20.218 23.184 1.00 73.88 262 PHE A N 1
ATOM 2053 C CA . PHE A 1 262 ? 22.596 -20.938 22.651 1.00 73.88 262 PHE A CA 1
ATOM 2054 C C . PHE A 1 262 ? 21.373 -20.783 23.556 1.00 73.88 262 PHE A C 1
ATOM 2056 O O . PHE A 1 262 ? 20.304 -20.415 23.077 1.00 73.88 262 PHE A O 1
ATOM 2063 N N . CYS A 1 263 ? 21.531 -20.984 24.868 1.00 74.00 263 CYS A N 1
ATOM 2064 C CA . CYS A 1 263 ? 20.457 -20.797 25.838 1.00 74.00 263 CYS A CA 1
ATOM 2065 C C . CYS A 1 263 ? 19.928 -19.357 25.838 1.00 74.00 263 CYS A C 1
ATOM 2067 O O . CYS A 1 263 ? 18.717 -19.166 25.871 1.00 74.00 263 CYS A O 1
ATOM 2069 N N . LYS A 1 264 ? 20.796 -18.343 25.727 1.00 72.50 264 LYS A N 1
ATOM 2070 C CA . LYS A 1 264 ? 20.364 -16.941 25.631 1.00 72.50 264 LYS A CA 1
ATOM 2071 C C . LYS A 1 264 ? 19.579 -16.663 24.346 1.00 72.50 264 LYS A C 1
ATOM 2073 O O . LYS A 1 264 ? 18.558 -15.988 24.419 1.00 72.50 264 LYS A O 1
ATOM 2078 N N . GLN A 1 265 ? 20.019 -17.203 23.209 1.00 70.62 265 GLN A N 1
ATOM 2079 C CA . GLN A 1 265 ? 19.370 -17.016 21.907 1.00 70.62 265 GLN A CA 1
ATOM 2080 C C . GLN A 1 265 ? 17.950 -17.596 21.867 1.00 70.62 265 GLN A C 1
ATOM 2082 O O . GLN A 1 265 ? 17.060 -16.996 21.278 1.00 70.62 265 GLN A O 1
ATOM 2087 N N . ILE A 1 266 ? 17.718 -18.738 22.517 1.00 75.75 266 ILE A N 1
ATOM 2088 C CA . ILE A 1 266 ? 16.379 -19.343 22.618 1.00 75.75 266 ILE A CA 1
ATOM 2089 C C . ILE A 1 266 ? 15.576 -18.820 23.824 1.00 75.75 266 ILE A C 1
ATOM 2091 O O . ILE A 1 266 ? 14.583 -19.431 24.209 1.00 75.75 266 ILE A O 1
ATOM 2095 N N . HIS A 1 267 ? 16.030 -17.729 24.457 1.00 69.94 267 HIS A N 1
ATOM 2096 C CA . HIS A 1 267 ? 15.455 -17.151 25.679 1.00 69.94 267 HIS A CA 1
ATOM 2097 C C . HIS A 1 267 ? 15.289 -18.156 26.841 1.00 69.94 267 HIS A C 1
ATOM 2099 O O . HIS A 1 267 ? 14.422 -18.008 27.702 1.00 69.94 267 HIS A O 1
ATOM 2105 N N . LEU A 1 268 ? 16.155 -19.172 26.912 1.00 74.44 268 LEU A N 1
ATOM 2106 C CA . LEU A 1 268 ? 16.182 -20.174 27.973 1.00 74.44 268 LEU A CA 1
ATOM 2107 C C . LEU A 1 268 ? 17.120 -19.718 29.108 1.00 74.44 268 LEU A C 1
ATOM 2109 O O . LEU A 1 268 ? 18.335 -19.614 28.908 1.00 74.44 268 LEU A O 1
ATOM 2113 N N . PRO A 1 269 ? 16.612 -19.475 30.330 1.00 71.56 269 PRO A N 1
ATOM 2114 C CA . PRO A 1 269 ? 17.448 -19.065 31.453 1.00 71.56 269 PRO A CA 1
ATOM 2115 C C . PRO A 1 269 ? 18.343 -20.223 31.918 1.00 71.56 269 PRO A C 1
ATOM 2117 O O . PRO A 1 269 ? 17.923 -21.064 32.711 1.00 71.56 269 PRO A O 1
ATOM 2120 N N . TYR A 1 270 ? 19.603 -20.237 31.466 1.00 69.06 270 TYR A N 1
ATOM 2121 C CA . TYR A 1 270 ? 20.577 -21.297 31.771 1.00 69.06 270 TYR A CA 1
ATOM 2122 C C . TYR A 1 270 ? 20.732 -21.573 33.279 1.00 69.06 270 TYR A C 1
ATOM 2124 O O . TYR A 1 270 ? 20.878 -22.717 33.710 1.00 69.06 270 TYR A O 1
ATOM 2132 N N . ASN A 1 271 ? 20.615 -20.526 34.100 1.00 70.56 271 ASN A N 1
ATOM 2133 C CA . ASN A 1 271 ? 20.732 -20.601 35.559 1.00 70.56 271 ASN A CA 1
ATOM 2134 C C . ASN A 1 271 ? 19.556 -21.326 36.233 1.00 70.56 271 ASN A C 1
ATOM 2136 O O . ASN A 1 271 ? 19.695 -21.765 37.370 1.00 70.56 271 ASN A O 1
ATOM 2140 N N . LYS A 1 272 ? 18.410 -21.455 35.551 1.00 73.00 272 LYS A N 1
ATOM 2141 C CA . LYS A 1 272 ? 17.224 -22.161 36.059 1.00 73.00 272 LYS A CA 1
ATOM 2142 C C . LYS A 1 272 ? 17.188 -23.640 35.656 1.00 73.00 272 LYS A C 1
ATOM 2144 O O . LYS A 1 272 ? 16.305 -24.353 36.117 1.00 73.00 272 LYS A O 1
ATOM 2149 N N . LEU A 1 273 ? 18.125 -24.100 34.820 1.00 74.62 273 LEU A N 1
ATOM 2150 C CA . LEU A 1 273 ? 18.245 -25.512 34.452 1.00 74.62 273 LEU A CA 1
ATOM 2151 C C . LEU A 1 273 ? 18.835 -26.320 35.614 1.00 74.62 273 LEU A C 1
ATOM 2153 O O . LEU A 1 273 ? 19.850 -25.940 36.207 1.00 74.62 273 LEU A O 1
ATOM 2157 N N . THR A 1 274 ? 18.245 -27.479 35.881 1.00 77.19 274 THR A N 1
ATOM 2158 C CA . THR A 1 274 ? 18.791 -28.493 36.790 1.00 77.19 274 THR A CA 1
ATOM 2159 C C . THR A 1 274 ? 20.061 -29.127 36.214 1.00 77.19 274 THR A C 1
ATOM 2161 O O . THR A 1 274 ? 20.289 -29.143 35.002 1.00 77.19 274 THR A O 1
ATOM 2164 N N . ASP A 1 275 ? 20.900 -29.723 37.064 1.00 71.94 275 ASP A N 1
ATOM 2165 C CA . ASP A 1 275 ? 22.144 -30.371 36.617 1.00 71.94 275 ASP A CA 1
ATOM 2166 C C . ASP A 1 275 ? 21.902 -31.573 35.696 1.00 71.94 275 ASP A C 1
ATOM 2168 O O . ASP A 1 275 ? 22.766 -31.962 34.907 1.00 71.94 275 ASP A O 1
ATOM 2172 N N . THR A 1 276 ? 20.727 -32.192 35.788 1.00 76.00 276 THR A N 1
ATOM 2173 C CA . THR A 1 276 ? 20.269 -33.230 34.861 1.00 76.00 276 THR A CA 1
ATOM 2174 C C . THR A 1 276 ? 19.920 -32.651 33.493 1.00 76.00 276 THR A C 1
ATOM 2176 O O . THR A 1 276 ? 20.351 -33.202 32.481 1.00 76.00 276 THR A O 1
ATOM 2179 N N . GLU A 1 277 ? 19.215 -31.522 33.436 1.00 75.25 277 GLU A N 1
ATOM 2180 C CA . GLU A 1 277 ? 18.847 -30.858 32.177 1.00 75.25 277 GLU A CA 1
ATOM 2181 C C . GLU A 1 277 ? 20.074 -30.280 31.470 1.00 75.25 277 GLU A C 1
ATOM 2183 O O . GLU A 1 277 ? 20.235 -30.470 30.266 1.00 75.25 277 GLU A O 1
ATOM 2188 N N . LYS A 1 278 ? 21.009 -29.684 32.222 1.00 74.06 278 LYS A N 1
ATOM 2189 C CA . LYS A 1 278 ? 22.311 -29.247 31.694 1.00 74.06 278 LYS A CA 1
ATOM 2190 C C . LYS A 1 278 ? 23.083 -30.413 31.069 1.00 74.06 278 LYS A C 1
ATOM 2192 O O . LYS A 1 278 ? 23.630 -30.280 29.976 1.00 74.06 278 LYS A O 1
ATOM 2197 N N . ARG A 1 279 ? 23.085 -31.588 31.716 1.00 71.06 279 ARG A N 1
ATOM 2198 C CA . ARG A 1 279 ? 23.718 -32.808 31.181 1.00 71.06 279 ARG A CA 1
ATOM 2199 C C . ARG A 1 279 ? 23.053 -33.298 29.896 1.00 71.06 279 ARG A C 1
ATOM 2201 O O . ARG A 1 279 ? 23.765 -33.660 28.961 1.00 71.06 279 ARG A O 1
ATOM 2208 N N . TRP A 1 280 ? 21.725 -33.282 29.813 1.00 73.94 280 TRP A N 1
ATOM 2209 C CA . TRP A 1 280 ? 21.012 -33.623 28.578 1.00 73.94 280 TRP A CA 1
ATOM 2210 C C . TRP A 1 280 ? 21.316 -32.643 27.450 1.00 73.94 280 TRP A C 1
ATOM 2212 O O . TRP A 1 280 ? 21.574 -33.069 26.327 1.00 73.94 280 TRP A O 1
ATOM 2222 N N . LEU A 1 281 ? 21.380 -31.350 27.754 1.00 72.06 281 LEU A N 1
ATOM 2223 C CA . LEU A 1 281 ? 21.690 -30.307 26.783 1.00 72.06 281 LEU A CA 1
ATOM 2224 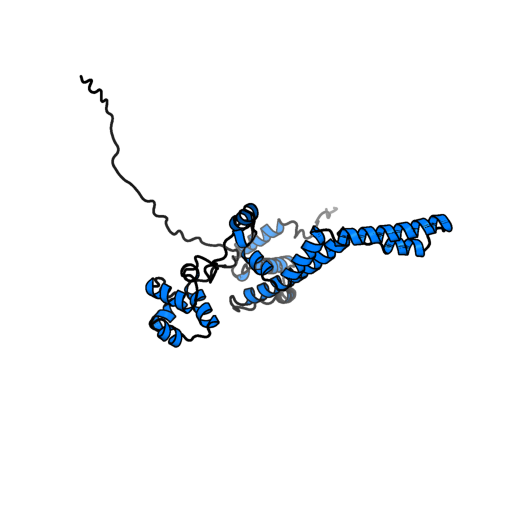C C . LEU A 1 281 ? 23.115 -30.466 26.220 1.00 72.06 281 LEU A C 1
ATOM 2226 O O . LEU A 1 281 ? 23.314 -30.345 25.012 1.00 72.06 281 LEU A O 1
ATOM 2230 N N . ILE A 1 282 ? 24.078 -30.878 27.055 1.00 72.31 282 ILE A N 1
ATOM 2231 C CA . ILE A 1 282 ? 25.436 -31.290 26.644 1.00 72.31 282 ILE A CA 1
ATOM 2232 C C . ILE A 1 282 ? 25.411 -32.548 25.750 1.00 72.31 282 ILE A C 1
ATOM 2234 O O . ILE A 1 282 ? 26.127 -32.627 24.754 1.00 72.31 282 ILE A O 1
ATOM 2238 N N . GLN A 1 283 ? 24.603 -33.557 26.084 1.00 70.06 283 GLN A N 1
ATOM 2239 C CA . GLN A 1 283 ? 24.521 -34.801 25.303 1.00 70.06 283 GLN A CA 1
ATOM 2240 C C . GLN A 1 283 ? 23.847 -34.599 23.940 1.00 70.06 283 GLN A C 1
ATOM 2242 O O . GLN A 1 283 ? 24.271 -35.188 22.948 1.00 70.06 283 GLN A O 1
ATOM 2247 N N . ILE A 1 284 ? 22.817 -33.754 23.875 1.00 73.19 284 ILE A N 1
ATOM 2248 C CA . ILE A 1 284 ? 22.109 -33.408 22.637 1.00 73.19 284 ILE A CA 1
ATOM 2249 C C . ILE A 1 284 ? 23.021 -32.589 21.721 1.00 73.19 284 ILE A C 1
ATOM 2251 O O . ILE A 1 284 ? 23.134 -32.892 20.535 1.00 73.19 284 ILE A O 1
ATOM 2255 N N . SER A 1 285 ? 23.739 -31.607 22.267 1.00 64.69 285 SER A N 1
ATOM 2256 C CA . SER A 1 285 ? 24.670 -30.780 21.489 1.00 64.69 285 SER A CA 1
ATOM 2257 C C . SER A 1 285 ? 25.849 -31.580 20.920 1.00 64.69 285 SER A C 1
ATOM 2259 O O . SER A 1 285 ? 26.260 -31.318 19.794 1.00 64.69 285 SER A O 1
ATOM 2261 N N . ARG A 1 286 ? 26.317 -32.638 21.599 1.00 66.44 286 ARG A N 1
ATOM 2262 C CA . ARG A 1 286 ? 27.313 -33.588 21.049 1.00 66.44 286 ARG A CA 1
ATOM 2263 C C . ARG A 1 286 ? 26.811 -34.429 19.870 1.00 66.44 286 ARG A C 1
ATOM 2265 O O . ARG A 1 286 ? 27.626 -34.966 19.127 1.00 66.44 286 ARG A O 1
ATOM 2272 N N . LYS A 1 287 ? 25.493 -34.565 19.696 1.00 71.50 287 LYS A N 1
ATOM 2273 C CA . LYS A 1 287 ? 24.889 -35.237 18.531 1.00 71.50 287 LYS A CA 1
ATOM 2274 C C . LYS A 1 287 ? 24.726 -34.299 17.333 1.00 71.50 287 LYS A C 1
ATOM 2276 O O . LYS A 1 287 ? 24.429 -34.770 16.238 1.00 71.50 287 LYS A O 1
ATOM 2281 N N . SER A 1 288 ? 24.910 -32.992 17.526 1.00 64.69 288 SER A N 1
ATOM 2282 C CA . SER A 1 288 ? 24.856 -32.005 16.451 1.00 64.69 288 SER A CA 1
ATOM 2283 C C . SER A 1 288 ? 26.146 -32.017 15.629 1.00 64.69 288 SER A C 1
ATOM 2285 O O . SER A 1 288 ? 27.251 -31.980 16.170 1.00 64.69 288 SER A O 1
ATOM 2287 N N . ASN A 1 289 ? 26.011 -31.999 14.301 1.00 55.00 289 ASN A N 1
ATOM 2288 C CA . ASN A 1 289 ? 27.146 -31.905 13.376 1.00 55.00 289 ASN A CA 1
ATOM 2289 C C . ASN A 1 289 ? 27.889 -30.557 13.454 1.00 55.00 289 ASN A C 1
ATOM 2291 O O . ASN A 1 289 ? 28.995 -30.457 12.929 1.00 55.00 289 ASN A O 1
ATOM 2295 N N . LEU A 1 290 ? 27.311 -29.549 14.116 1.00 50.16 290 LEU A N 1
ATOM 2296 C CA . LEU A 1 290 ? 27.906 -28.219 14.300 1.00 50.16 290 LEU A CA 1
ATOM 2297 C C . LEU A 1 290 ? 29.032 -28.196 15.352 1.00 50.16 290 LEU A C 1
ATOM 2299 O O . LEU A 1 290 ? 29.809 -27.250 15.384 1.00 50.16 290 LEU A O 1
ATOM 2303 N N . LEU A 1 291 ? 29.142 -29.233 16.196 1.00 52.34 291 LEU A N 1
ATOM 2304 C CA . LEU A 1 291 ? 30.075 -29.312 17.333 1.00 52.34 291 LEU A CA 1
ATOM 2305 C C . LEU A 1 291 ? 30.979 -30.555 17.276 1.00 52.34 291 LEU A C 1
ATOM 2307 O O . LEU A 1 291 ? 31.354 -31.111 18.310 1.00 52.34 291 LEU A O 1
ATOM 2311 N N . LYS A 1 292 ? 31.370 -31.006 16.077 1.00 47.44 292 LYS A N 1
ATOM 2312 C CA . LYS A 1 292 ? 32.494 -31.948 15.955 1.00 47.44 292 LYS A CA 1
ATOM 2313 C C . LYS A 1 292 ? 33.789 -31.215 16.307 1.00 47.44 292 LYS A C 1
ATOM 2315 O O . LYS A 1 292 ? 34.481 -30.713 15.426 1.00 47.44 292 LYS A O 1
ATOM 2320 N N . SER A 1 293 ? 34.134 -31.167 17.592 1.00 42.47 293 SER A N 1
ATOM 2321 C CA . SER A 1 293 ? 35.503 -30.867 17.993 1.00 42.47 293 SER A CA 1
ATOM 2322 C C . SER A 1 293 ? 36.397 -31.995 17.476 1.00 42.47 293 SER A C 1
ATOM 2324 O O . SER A 1 293 ? 36.268 -33.164 17.844 1.00 42.47 293 SER A O 1
ATOM 2326 N N . GLY A 1 294 ? 37.278 -31.652 16.540 1.00 43.78 294 GLY A N 1
ATOM 2327 C CA . GLY A 1 294 ? 38.296 -32.557 16.044 1.00 43.78 294 GLY A CA 1
ATOM 2328 C C . GLY A 1 294 ? 39.196 -33.006 17.189 1.00 43.78 294 GLY A C 1
ATOM 2329 O O . GLY A 1 294 ? 39.990 -32.231 17.696 1.00 43.78 294 GLY A O 1
ATOM 2330 N N . THR A 1 295 ? 39.096 -34.273 17.575 1.00 34.09 295 THR A N 1
ATOM 2331 C CA . THR A 1 295 ? 40.202 -35.040 18.161 1.00 34.09 295 THR A CA 1
ATOM 2332 C C . THR A 1 295 ? 40.036 -36.497 17.738 1.00 34.09 295 THR A C 1
ATOM 2334 O O . THR A 1 295 ? 39.465 -37.332 18.432 1.00 34.09 295 THR A O 1
ATOM 2337 N N . SER A 1 296 ? 40.536 -36.808 16.541 1.00 33.84 296 SER A N 1
ATOM 2338 C CA . SER A 1 296 ? 40.832 -38.186 16.153 1.00 33.84 296 SER A CA 1
ATOM 2339 C C . SER A 1 296 ? 41.983 -38.687 17.029 1.00 33.84 296 SER A C 1
ATOM 2341 O O . SER A 1 296 ? 43.151 -38.426 16.754 1.00 33.84 296 SER A O 1
ATOM 2343 N N . GLN A 1 297 ? 41.670 -39.387 18.117 1.00 41.41 297 GLN A N 1
ATOM 2344 C CA . GLN A 1 297 ? 42.640 -40.207 18.844 1.00 41.41 297 GLN A CA 1
ATOM 2345 C C . GLN A 1 297 ? 42.777 -41.547 18.109 1.00 41.41 297 GLN A C 1
ATOM 2347 O O . GLN A 1 297 ? 42.192 -42.555 18.500 1.00 41.41 297 GLN A O 1
ATOM 2352 N N . ARG A 1 298 ? 43.533 -41.566 17.005 1.00 33.38 298 ARG A N 1
ATOM 2353 C CA . ARG A 1 298 ? 43.934 -42.807 16.327 1.00 33.38 298 ARG A CA 1
ATOM 2354 C C . ARG A 1 298 ? 45.451 -42.828 16.162 1.00 33.38 298 ARG A C 1
ATOM 2356 O O . ARG A 1 298 ? 45.983 -42.217 15.245 1.00 33.38 298 ARG A O 1
ATOM 2363 N N . GLY A 1 299 ? 46.128 -43.558 17.053 1.00 36.28 299 GLY A N 1
ATOM 2364 C CA . GLY A 1 299 ? 47.501 -44.023 16.832 1.00 36.28 299 GLY A CA 1
ATOM 2365 C C . GLY A 1 299 ? 48.521 -43.715 17.929 1.00 36.28 299 GLY A C 1
ATOM 2366 O O . GLY A 1 299 ? 49.470 -42.984 17.683 1.00 36.28 299 GLY A O 1
ATOM 2367 N N . LYS A 1 300 ? 48.412 -44.361 19.095 1.00 35.53 300 LYS A N 1
ATOM 2368 C CA . LYS A 1 300 ? 49.589 -44.785 19.877 1.00 35.53 300 LYS A CA 1
ATOM 2369 C C . LYS A 1 300 ? 49.323 -46.181 20.439 1.00 35.53 300 LYS A C 1
ATOM 2371 O O . LYS A 1 300 ? 48.820 -46.335 21.544 1.00 35.53 300 LYS A O 1
ATOM 2376 N N . HIS A 1 301 ? 49.634 -47.205 19.644 1.00 36.12 301 HIS A N 1
ATOM 2377 C CA . HIS A 1 301 ? 49.915 -48.526 20.205 1.00 36.12 301 HIS A CA 1
ATOM 2378 C C . HIS A 1 301 ? 51.277 -48.474 20.916 1.00 36.12 301 HIS A C 1
ATOM 2380 O O . HIS A 1 301 ? 52.203 -47.861 20.376 1.00 36.12 301 HIS A O 1
ATOM 2386 N N . PRO A 1 302 ? 51.436 -49.120 22.082 1.00 38.16 302 PRO A N 1
ATOM 2387 C CA . PRO A 1 302 ? 52.742 -49.281 22.698 1.00 38.16 302 PRO A CA 1
ATOM 2388 C C . PRO A 1 302 ? 53.532 -50.328 21.902 1.00 38.16 302 PRO A C 1
ATOM 2390 O O . PRO A 1 302 ? 53.030 -51.422 21.635 1.00 38.16 302 PRO A O 1
ATOM 2393 N N . ARG A 1 303 ? 54.767 -50.003 21.507 1.00 39.12 303 ARG A N 1
ATOM 2394 C CA . ARG A 1 303 ? 55.755 -51.035 21.171 1.00 39.12 303 ARG A CA 1
ATOM 2395 C C . ARG A 1 303 ? 56.373 -51.526 22.480 1.00 39.12 303 ARG A C 1
ATOM 2397 O O . ARG A 1 303 ? 56.666 -50.709 23.350 1.00 39.12 303 ARG A O 1
ATOM 2404 N N . LYS A 1 304 ? 56.466 -52.853 22.594 1.00 43.81 304 LYS A N 1
ATOM 2405 C CA . LYS A 1 304 ? 57.273 -53.565 23.589 1.00 43.81 304 LYS A CA 1
ATOM 2406 C C . LYS A 1 304 ? 58.730 -53.126 23.523 1.00 43.81 304 LYS A C 1
ATOM 2408 O O . LYS A 1 304 ? 59.167 -52.788 22.398 1.00 43.81 304 LYS A O 1
#

Radius of gyration: 35.29 Å; Cα contacts (8 Å, |Δi|>4): 141; chains: 1; bounding box: 121×71×82 Å

Solvent-accessible surface area (backbone atoms only — not comparable to full-atom values): 19022 Å² total; per-residue (Å²): 136,84,85,80,87,86,87,81,87,85,83,87,84,82,88,78,90,72,88,77,77,81,75,88,70,83,81,82,83,77,90,70,92,68,79,82,84,69,70,50,48,13,52,51,52,47,48,53,35,56,78,68,72,50,50,61,64,56,51,18,67,76,58,71,47,55,47,70,56,54,54,29,37,42,65,58,73,45,83,81,72,52,68,74,55,46,53,41,51,19,62,72,72,66,32,34,59,50,28,54,69,54,74,40,90,54,48,53,80,73,86,70,53,69,72,79,69,72,59,50,73,69,54,50,49,51,73,68,64,68,82,56,63,64,66,62,49,51,54,50,72,69,35,86,62,36,66,54,48,50,50,57,49,46,48,59,74,70,37,64,58,54,53,52,48,50,54,51,38,51,51,43,50,50,52,49,49,52,49,45,72,75,64,65,64,69,99,42,74,69,59,54,49,49,59,69,69,44,74,59,64,68,64,51,50,53,49,57,54,47,55,46,53,52,50,52,54,53,52,54,52,52,55,52,57,57,60,67,65,70,74,64,91,71,69,85,69,70,51,73,66,58,50,50,53,59,49,69,75,50,90,71,56,73,67,56,50,50,51,54,53,51,27,56,74,71,72,41,65,69,89,77,53,50,78,67,54,51,50,49,54,53,56,54,48,65,71,36,85,91,55,72,74,88,73,86,88,79,88,82,80,84,80,132

Mean predicted aligned error: 20.18 Å

Sequence (304 aa):
MDETDMCSKHRGIRSFDPIRQVEYGKIKNNGGEAMQTKLTTGERLTDLRREHNLTLEQVSEQTGIVKSTLSNYENDKKPDINLGALEKLAALYGVGVDYLLGLTENKKHSKIGLADLHLSDDAVDVLSSGKINNRLLSELITHPEFARLMADMEIYVDGIVSMQIRNMNSLLESARAAILEKYHPKEDNTLLTLKAAQIDEDEYFARVVSDDVERILKELKQDHSKDQGSVAADAAAPSLKEYIESISETEGSDFQKWIMIFCKQIHLPYNKLTDTEKRWLIQISRKSNLLKSGTSQRGKHPRK

Nearest PDB structures (foldseek):
  3zkc-assembly1_B  TM=9.498E-01  e=1.484E-03  Bacillus subtilis subsp. subtilis str. 168
  3qq6-assembly1_A  TM=9.554E-01  e=2.012E-03  Bacillus subtilis
  7t5u-assembly1_A  TM=9.196E-01  e=2.869E-03  Escherichia coli
  3zkc-assembly1_A  TM=9.450E-01  e=3.515E-03  Bacillus subtilis subsp. subtilis str. 168
  1b0n-assembly1_A  TM=6.514E-01  e=3.588E-04  Bacillus subtilis

Secondary structure (DSSP, 8-state):
------------------------------S---------HHHHHHHHHHHTT--HHHHHHHH---HHHHHHHHTTS-----HHHHHHHHHHHT--HHHHTTS-S-SS-----GGGGT--HHHHHHHHSS-S-HHHHHHHHTSTTHHHHHHHHHHHHH-HHHHHHHHHHHHHHHHHHHHHHHH---S-HHHHHHHHTPPPHHHHHHHHHHHHHHHHHHHHHHHHHHHTTSS-----PPPHHHHHHHHHSS-S-HHHHHHHHHHHHTT--GGGS-HHHHHHHHHHHTTSGGG---------PPP-

Foldseek 3Di:
DDDDDDDDDDDDDDDDDDPPDPDPDDDDDPDDPDPPPFDALLCVLVVLCVVVVHDLVRLCVQLVPDSVVNVCRNVVVDVDDDPSSLVSSCVVSVADSCCSRRVDVGRHDPPQDPVNVVDDPVNVCVCPVPPDDVVVVVLQCPDPLNVVLVVLVCCLVVCPVVVVLVVLLVVLVVVLVVCCVPPVDDDDPVSVVSVVPRDDSCVVSVVVNVVSVVVSVVVVVVVVVVVVVPPDPPDPPPDLVVVLVVLVPDDDDPLVSVLVSVCVVSVHDPVPDDPVRVVVSSVVVVVDPVPPPDDPPPDDDDDD